Protein AF-A0A0K1ET36-F1 (afdb_monomer)

Nearest PDB structures (foldseek):
  5g2d-assembly1_A  TM=2.552E-01  e=9.801E-01  Nonlabens marinus S1-08
  6opm-assembly1_C  TM=1.780E-01  e=2.422E+00  Methanosarcina mazei

Organism: Chondromyces crocatus (NCBI:txid52)

Structure (mmCIF, N/CA/C/O backbone):
data_AF-A0A0K1ET36-F1
#
_entry.id   AF-A0A0K1ET36-F1
#
loop_
_atom_site.group_PDB
_atom_site.id
_atom_site.type_symbol
_atom_site.label_atom_id
_atom_site.label_alt_id
_atom_site.label_comp_id
_atom_site.label_asym_id
_atom_site.label_entity_id
_atom_site.label_seq_id
_atom_site.pdbx_PDB_ins_code
_atom_site.Cartn_x
_atom_site.Cartn_y
_atom_site.Cartn_z
_atom_site.occupancy
_atom_site.B_iso_or_equiv
_atom_site.auth_seq_id
_atom_site.auth_comp_id
_atom_site.auth_asym_id
_atom_site.auth_atom_id
_atom_site.pdbx_PDB_model_num
ATOM 1 N N . MET A 1 1 ? 4.166 15.468 24.348 1.00 36.12 1 MET A N 1
ATOM 2 C CA . MET A 1 1 ? 4.828 14.169 24.594 1.00 36.12 1 MET A CA 1
ATOM 3 C C . MET A 1 1 ? 3.871 13.137 25.186 1.00 36.12 1 MET A C 1
ATOM 5 O O . MET A 1 1 ? 4.035 11.981 24.845 1.00 36.12 1 MET A O 1
ATOM 9 N N . GLU A 1 2 ? 2.829 13.523 25.933 1.00 31.39 2 GLU A N 1
ATOM 10 C CA . GLU A 1 2 ? 1.821 12.581 26.474 1.00 31.39 2 GLU A CA 1
ATOM 11 C C . GLU A 1 2 ? 0.901 11.939 25.407 1.00 31.39 2 GLU A C 1
ATOM 13 O O . GLU A 1 2 ? 0.546 10.772 25.527 1.00 31.39 2 GLU A O 1
ATOM 18 N N . ALA A 1 3 ? 0.591 12.626 24.297 1.00 31.70 3 ALA A N 1
ATOM 19 C CA . ALA A 1 3 ? -0.209 12.045 23.201 1.00 31.70 3 ALA A CA 1
ATOM 20 C C . ALA A 1 3 ? 0.495 10.885 22.462 1.00 31.70 3 ALA A C 1
ATOM 22 O O . ALA A 1 3 ? -0.155 10.019 21.887 1.00 31.70 3 ALA A O 1
ATOM 23 N N . LEU A 1 4 ? 1.831 10.841 22.507 1.00 31.09 4 LEU A N 1
ATOM 24 C CA . LEU A 1 4 ? 2.632 9.802 21.853 1.00 31.09 4 LEU A CA 1
ATOM 25 C C . LEU A 1 4 ? 2.715 8.514 22.692 1.00 31.09 4 LEU A C 1
ATOM 27 O O . LEU A 1 4 ? 3.083 7.461 22.180 1.00 31.09 4 LEU A O 1
ATOM 31 N N . GLU A 1 5 ? 2.386 8.596 23.984 1.00 34.47 5 GLU A N 1
ATOM 32 C CA . GLU A 1 5 ? 2.452 7.477 24.927 1.00 34.47 5 GLU A CA 1
ATOM 33 C C . GLU A 1 5 ? 1.145 6.668 24.937 1.00 34.47 5 GLU A C 1
ATOM 35 O O . GLU A 1 5 ? 1.184 5.446 25.059 1.00 34.47 5 GLU A O 1
ATOM 40 N N . HIS A 1 6 ? 0.000 7.310 24.669 1.00 35.12 6 HIS A N 1
ATOM 41 C CA . HIS A 1 6 ? -1.277 6.613 24.474 1.00 35.12 6 HIS A CA 1
ATOM 42 C C . HIS A 1 6 ? -1.358 5.843 23.145 1.00 35.12 6 HIS A C 1
ATOM 44 O O . HIS A 1 6 ? -1.932 4.758 23.117 1.00 35.12 6 HIS A O 1
ATOM 50 N N . MET A 1 7 ? -0.716 6.322 22.072 1.00 37.69 7 MET A N 1
ATOM 51 C CA . MET A 1 7 ? -0.659 5.593 20.792 1.00 37.69 7 MET A CA 1
ATOM 52 C C . MET A 1 7 ? 0.231 4.348 20.830 1.00 37.69 7 MET A C 1
ATOM 54 O O . MET A 1 7 ? -0.069 3.361 20.164 1.00 37.69 7 MET A O 1
ATOM 58 N N . LYS A 1 8 ? 1.295 4.347 21.645 1.00 35.69 8 LYS A N 1
ATOM 59 C CA . LYS A 1 8 ? 2.184 3.182 21.791 1.00 35.69 8 LYS A CA 1
ATOM 60 C C . LYS A 1 8 ? 1.485 1.968 22.400 1.00 35.69 8 LYS A C 1
ATOM 62 O O . LYS A 1 8 ? 1.886 0.851 22.109 1.00 35.69 8 LYS A O 1
ATOM 67 N N . ASN A 1 9 ? 0.434 2.179 23.190 1.00 33.66 9 ASN A N 1
ATOM 68 C CA . ASN A 1 9 ? -0.356 1.095 23.773 1.00 33.66 9 ASN A CA 1
ATOM 69 C C . ASN A 1 9 ? -1.578 0.711 22.928 1.00 33.66 9 ASN A C 1
ATOM 71 O O . ASN A 1 9 ? -2.248 -0.260 23.261 1.00 33.66 9 ASN A O 1
ATOM 75 N N . LEU A 1 10 ? -1.882 1.457 21.860 1.00 38.66 10 LEU A N 1
ATOM 76 C CA . LEU A 1 10 ? -3.080 1.220 21.055 1.00 38.66 10 LEU A CA 1
ATOM 77 C C . LEU A 1 10 ? -2.858 0.172 19.946 1.00 38.66 10 LEU A C 1
ATOM 79 O O . LEU A 1 10 ? -3.829 -0.392 19.453 1.00 38.66 10 LEU A O 1
ATOM 83 N N . TRP A 1 11 ? -1.599 -0.101 19.581 1.00 34.75 11 TRP A N 1
ATOM 84 C CA . TRP A 1 11 ? -1.250 -0.909 18.398 1.00 34.75 11 TRP A CA 1
ATOM 85 C C . TRP A 1 11 ? 0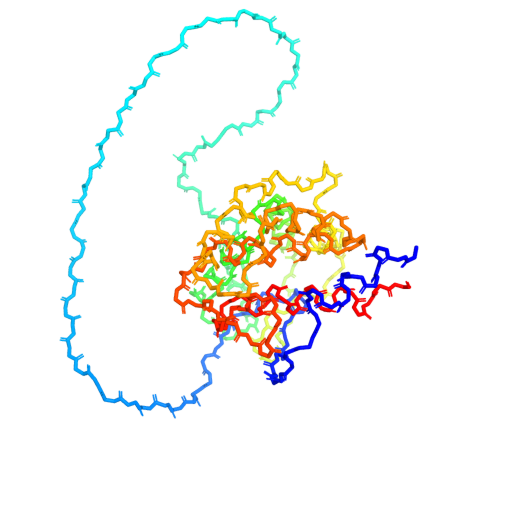.021 -1.754 18.525 1.00 34.75 11 TRP A C 1
ATOM 87 O O . TRP A 1 11 ? 0.435 -2.412 17.572 1.00 34.75 11 TRP A O 1
ATOM 97 N N . VAL A 1 12 ? 0.670 -1.744 19.689 1.00 35.31 12 VAL A N 1
ATOM 98 C CA . VAL A 1 12 ? 1.917 -2.480 19.893 1.00 35.31 12 VAL A CA 1
ATOM 99 C C . VAL A 1 12 ? 1.680 -3.561 20.936 1.00 35.31 12 VAL A C 1
ATOM 101 O O . VAL A 1 12 ? 1.186 -3.288 22.025 1.00 35.31 12 VAL A O 1
ATOM 104 N N . VAL A 1 13 ? 2.130 -4.767 20.589 1.00 32.16 13 VAL A N 1
ATOM 105 C CA . VAL A 1 13 ? 2.222 -5.997 21.393 1.00 32.16 13 VAL A CA 1
ATOM 106 C C . VAL A 1 13 ? 1.108 -7.023 21.137 1.00 32.16 13 VAL A C 1
ATOM 108 O O . VAL A 1 13 ? 0.193 -7.224 21.928 1.00 32.16 13 VAL A O 1
ATOM 111 N N . GLY A 1 14 ? 1.312 -7.759 20.042 1.00 29.77 14 GLY A N 1
ATOM 112 C CA . GLY A 1 14 ? 0.687 -9.042 19.710 1.00 29.77 14 GLY A CA 1
ATOM 113 C C . GLY A 1 14 ? 1.558 -9.832 18.723 1.00 29.77 14 GLY A C 1
ATOM 114 O O . GLY A 1 14 ? 1.101 -10.267 17.681 1.00 29.77 14 GLY A O 1
ATOM 115 N N . SER A 1 15 ? 2.859 -9.919 19.000 1.00 28.39 15 SER A N 1
ATOM 116 C CA . SER A 1 15 ? 3.886 -10.576 18.182 1.00 28.39 15 SER A CA 1
ATOM 117 C C . SER A 1 15 ? 3.745 -12.106 18.130 1.00 28.39 15 SER A C 1
ATOM 119 O O . SER A 1 15 ? 3.728 -12.711 19.200 1.00 28.39 15 SER A O 1
ATOM 121 N N . LEU A 1 16 ? 3.802 -12.727 16.941 1.00 26.86 16 LEU A N 1
ATOM 122 C CA . LEU A 1 16 ? 4.876 -13.655 16.518 1.00 26.86 16 LEU A CA 1
ATOM 123 C C . LEU A 1 16 ? 4.600 -14.289 15.129 1.00 26.86 16 LEU A C 1
ATOM 125 O O . LEU A 1 16 ? 3.549 -14.881 14.930 1.00 26.86 16 LEU A O 1
ATOM 129 N N . ALA A 1 17 ? 5.653 -14.303 14.296 1.00 28.27 17 ALA A N 1
ATOM 130 C CA . ALA A 1 17 ? 5.959 -15.234 13.192 1.00 28.27 17 ALA A CA 1
ATOM 131 C C . ALA A 1 17 ? 5.622 -14.836 11.729 1.00 28.27 17 ALA A C 1
ATOM 133 O O . ALA A 1 17 ? 4.498 -14.944 11.270 1.00 28.27 17 ALA A O 1
ATOM 134 N N . VAL A 1 18 ? 6.720 -14.532 11.012 1.00 31.16 18 VAL A N 1
ATOM 135 C CA . VAL A 1 18 ? 7.014 -14.743 9.576 1.00 31.16 18 VAL A CA 1
ATOM 136 C C . VAL A 1 18 ? 6.189 -13.956 8.548 1.00 31.16 18 VAL A C 1
ATOM 138 O O . VAL A 1 18 ? 5.151 -14.406 8.093 1.00 31.16 18 VAL A O 1
ATOM 141 N N . ALA A 1 19 ? 6.773 -12.866 8.048 1.00 29.25 19 ALA A N 1
ATOM 142 C CA . ALA A 1 19 ? 6.636 -12.489 6.642 1.00 29.25 19 ALA A CA 1
ATOM 143 C C . ALA A 1 19 ? 7.969 -11.896 6.165 1.00 29.25 19 ALA A C 1
ATOM 145 O O . ALA A 1 19 ? 8.316 -10.748 6.444 1.00 29.25 19 ALA A O 1
ATOM 146 N N . ALA A 1 20 ? 8.771 -12.746 5.529 1.00 28.02 20 ALA A N 1
ATOM 147 C CA . ALA A 1 20 ? 9.752 -12.298 4.557 1.00 28.02 20 ALA A CA 1
ATOM 148 C C . ALA A 1 20 ? 9.000 -11.884 3.277 1.00 28.02 20 ALA A C 1
ATOM 150 O O . ALA A 1 20 ? 7.973 -12.490 2.985 1.00 28.02 20 ALA A O 1
ATOM 151 N N . LEU A 1 21 ? 9.575 -10.929 2.527 1.00 30.50 21 LEU A N 1
ATOM 152 C CA . LEU A 1 21 ? 9.188 -10.456 1.177 1.00 30.50 21 LEU A CA 1
ATOM 153 C C . LEU A 1 21 ? 7.984 -9.484 1.148 1.00 30.50 21 LEU A C 1
ATOM 155 O O . LEU A 1 21 ? 7.033 -9.652 1.892 1.00 30.50 21 LEU A O 1
ATOM 159 N N . ALA A 1 22 ? 7.930 -8.412 0.353 1.00 33.34 22 ALA A N 1
ATOM 160 C CA . ALA A 1 22 ? 8.824 -7.861 -0.663 1.00 33.34 22 ALA A CA 1
ATOM 161 C C . ALA A 1 22 ? 8.610 -6.334 -0.725 1.00 33.34 22 ALA A C 1
ATOM 163 O O . ALA A 1 22 ? 7.482 -5.856 -0.842 1.00 33.34 22 ALA A O 1
ATOM 164 N N . MET A 1 23 ? 9.684 -5.543 -0.681 1.00 33.31 23 MET A N 1
ATOM 165 C CA . MET A 1 23 ? 9.611 -4.162 -1.158 1.00 33.31 23 MET A CA 1
ATOM 166 C C . MET A 1 23 ? 9.646 -4.201 -2.684 1.00 33.31 23 MET A C 1
ATOM 168 O O . MET A 1 23 ? 10.707 -4.407 -3.255 1.00 33.31 23 MET A O 1
ATOM 172 N N . VAL A 1 24 ? 8.487 -4.009 -3.320 1.00 41.94 24 VAL A N 1
ATOM 173 C CA . VAL A 1 24 ? 8.331 -3.701 -4.756 1.00 41.94 24 VAL A CA 1
ATOM 174 C C . VAL A 1 24 ? 9.177 -4.595 -5.675 1.00 41.94 24 VAL A C 1
ATOM 176 O O . VAL A 1 24 ? 9.978 -4.129 -6.478 1.00 41.94 24 VAL A O 1
ATOM 179 N N . GLY A 1 25 ? 8.981 -5.900 -5.545 1.00 31.61 25 GLY A N 1
ATOM 180 C CA . GLY A 1 25 ? 8.964 -6.796 -6.693 1.00 31.61 25 GLY A CA 1
ATOM 181 C C . GLY A 1 25 ? 7.516 -7.243 -6.825 1.00 31.61 25 GLY A C 1
ATOM 182 O O . GLY A 1 25 ? 6.893 -7.542 -5.806 1.00 31.61 25 GLY A O 1
ATOM 183 N N . VAL A 1 26 ? 6.949 -7.223 -8.027 1.00 36.84 26 VAL A N 1
ATOM 184 C CA . VAL A 1 26 ? 5.639 -7.834 -8.287 1.00 36.84 26 VAL A CA 1
ATOM 185 C C . VAL A 1 26 ? 5.833 -9.339 -8.104 1.00 36.84 26 VAL A C 1
ATOM 187 O O . VAL A 1 26 ? 6.234 -10.055 -9.017 1.00 36.84 26 VAL A O 1
ATOM 190 N N . GLY A 1 27 ? 5.709 -9.782 -6.855 1.00 33.56 27 GLY A N 1
ATOM 191 C CA . GLY A 1 27 ? 5.959 -11.145 -6.428 1.00 33.56 27 GLY A CA 1
ATOM 192 C C . GLY A 1 27 ? 4.810 -12.021 -6.886 1.00 33.56 27 GLY A C 1
ATOM 193 O O . GLY A 1 27 ? 3.799 -12.119 -6.202 1.00 33.56 27 GLY A O 1
ATOM 194 N N . CYS A 1 28 ? 4.973 -12.642 -8.050 1.00 40.94 28 CYS A N 1
ATOM 195 C CA . CYS A 1 28 ? 4.133 -13.742 -8.501 1.00 40.94 28 CYS A CA 1
ATOM 196 C C . CYS A 1 28 ? 4.385 -14.933 -7.568 1.00 40.94 28 CYS A C 1
ATOM 198 O O . CYS A 1 28 ? 5.382 -15.636 -7.716 1.00 40.94 28 CYS A O 1
ATOM 200 N N . GLY A 1 29 ? 3.543 -15.102 -6.549 1.00 31.42 29 GLY A N 1
ATOM 201 C CA . GLY A 1 29 ? 3.660 -16.194 -5.588 1.00 31.42 29 GLY A CA 1
ATOM 202 C C . GLY A 1 29 ? 3.394 -17.544 -6.251 1.00 31.42 29 GLY A C 1
ATOM 203 O O . GLY A 1 29 ? 2.296 -17.782 -6.744 1.00 31.42 29 GLY A O 1
ATOM 204 N N . GLY A 1 30 ? 4.406 -18.412 -6.256 1.00 29.16 30 GLY A N 1
ATOM 205 C CA . GLY A 1 30 ? 4.254 -19.840 -6.507 1.00 29.16 30 GLY A CA 1
ATOM 206 C C . GLY A 1 30 ? 3.944 -20.576 -5.204 1.00 29.16 30 GLY A C 1
ATOM 207 O O . GLY A 1 30 ? 4.555 -20.304 -4.171 1.00 29.16 30 GLY A O 1
ATOM 208 N N . ASP A 1 31 ? 2.988 -21.498 -5.271 1.00 32.34 31 ASP A N 1
ATOM 209 C CA . ASP A 1 31 ? 2.585 -22.375 -4.176 1.00 32.34 31 ASP A CA 1
ATOM 210 C C . ASP A 1 31 ? 3.762 -23.229 -3.671 1.00 32.34 31 ASP A C 1
ATOM 212 O O . ASP A 1 31 ? 4.265 -24.100 -4.384 1.00 32.34 31 ASP A O 1
ATOM 216 N N . GLU A 1 32 ? 4.154 -23.054 -2.407 1.00 33.16 32 GLU A N 1
ATOM 217 C CA . GLU A 1 32 ? 4.899 -24.078 -1.673 1.00 33.16 32 GLU A CA 1
ATOM 218 C C . GLU A 1 32 ? 3.946 -24.800 -0.710 1.00 33.16 32 GLU A C 1
ATOM 220 O O . GLU A 1 32 ? 3.416 -24.230 0.247 1.00 33.16 32 GLU A O 1
ATOM 225 N N . GLU A 1 33 ? 3.713 -26.085 -0.995 1.00 31.88 33 GLU A N 1
ATOM 226 C CA . GLU A 1 33 ? 2.885 -27.007 -0.221 1.00 31.88 33 GLU A CA 1
ATOM 227 C C . GLU A 1 33 ? 3.194 -26.962 1.287 1.00 31.88 33 GLU A C 1
ATOM 229 O O . GLU A 1 33 ? 4.224 -27.455 1.753 1.00 31.88 33 GLU A O 1
ATOM 234 N N . THR A 1 34 ? 2.226 -26.517 2.091 1.00 30.28 34 THR A N 1
ATOM 235 C CA . THR A 1 34 ? 2.089 -26.992 3.473 1.00 30.28 34 THR A CA 1
ATOM 236 C C . THR A 1 34 ? 0.749 -27.698 3.634 1.00 30.28 34 THR A C 1
ATOM 238 O O . THR A 1 34 ? -0.306 -27.111 3.840 1.00 30.28 34 THR A O 1
ATOM 241 N N . THR A 1 35 ? 0.810 -29.020 3.501 1.00 31.81 35 THR A N 1
ATOM 242 C CA . THR A 1 35 ? -0.282 -29.962 3.758 1.00 31.81 35 THR A CA 1
ATOM 243 C C . THR A 1 35 ? -0.918 -29.716 5.133 1.00 31.81 35 THR A C 1
ATOM 245 O O . THR A 1 35 ? -0.347 -30.089 6.159 1.00 31.81 35 THR A O 1
ATOM 248 N N . PHE A 1 36 ? -2.126 -29.155 5.162 1.00 25.86 36 PHE A N 1
ATOM 249 C CA . PHE A 1 36 ? -3.047 -29.265 6.293 1.00 25.86 36 PHE A CA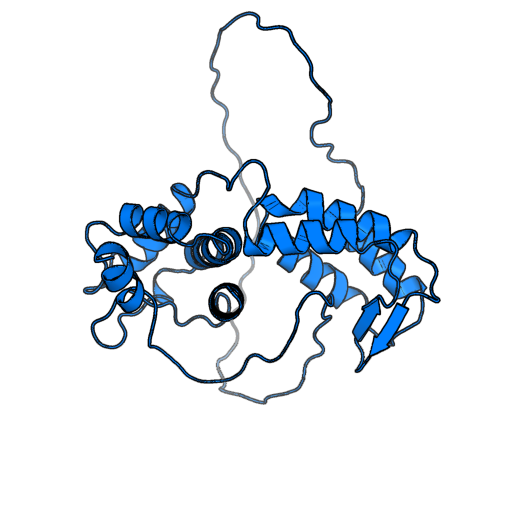 1
ATOM 250 C C . PHE A 1 36 ? -4.412 -29.732 5.783 1.00 25.86 36 PHE A C 1
ATOM 252 O O . PHE A 1 36 ? -5.222 -28.962 5.281 1.00 25.86 36 PHE A O 1
ATOM 259 N N . ASP A 1 37 ? -4.643 -31.036 5.914 1.00 30.48 37 ASP A N 1
ATOM 260 C CA . ASP A 1 37 ? -5.956 -31.665 5.782 1.00 30.48 37 ASP A CA 1
ATOM 261 C C . ASP A 1 37 ? -6.670 -31.569 7.143 1.00 30.48 37 ASP A C 1
ATOM 263 O O . ASP A 1 37 ? -6.103 -31.967 8.170 1.00 30.48 37 ASP A O 1
ATOM 267 N N . PRO A 1 38 ? -7.904 -31.040 7.177 1.00 31.80 38 PRO A N 1
ATOM 268 C CA . PRO A 1 38 ? -8.949 -31.816 7.825 1.00 31.80 38 PRO A CA 1
ATOM 269 C C . PRO A 1 38 ? -10.264 -31.791 7.029 1.00 31.80 38 PRO A C 1
ATOM 271 O O . PRO A 1 38 ? -11.054 -30.856 7.090 1.00 31.80 38 PRO A O 1
ATOM 274 N N . THR A 1 39 ? -10.513 -32.889 6.321 1.00 34.41 39 THR A N 1
ATOM 275 C CA . THR A 1 39 ? -11.795 -33.545 6.020 1.00 34.41 39 THR A CA 1
ATOM 276 C C . THR A 1 39 ? -13.075 -32.789 6.406 1.00 34.41 39 THR A C 1
ATOM 278 O O . THR A 1 39 ? -13.411 -32.700 7.589 1.00 34.41 39 THR A O 1
ATOM 281 N N . GLY A 1 40 ? -13.873 -32.393 5.398 1.00 26.73 40 GLY A N 1
ATOM 282 C CA . GLY A 1 40 ? -15.155 -31.721 5.639 1.00 26.73 40 GLY A CA 1
ATOM 283 C C . GLY A 1 40 ? -16.182 -31.580 4.499 1.00 26.73 40 GLY A C 1
ATOM 284 O O . GLY A 1 40 ? -16.949 -30.638 4.563 1.00 26.73 40 GLY A O 1
ATOM 285 N N . GLY A 1 41 ? -16.278 -32.492 3.518 1.00 28.55 41 GLY A N 1
ATOM 286 C CA . GLY A 1 41 ? -17.510 -32.732 2.717 1.00 28.55 41 GLY A CA 1
ATOM 287 C C . GLY A 1 41 ? -18.056 -31.621 1.775 1.00 28.55 41 GLY A C 1
ATOM 288 O O . GLY A 1 41 ? -17.622 -30.478 1.823 1.00 28.55 41 GLY A O 1
ATOM 289 N N . PRO A 1 42 ? -18.999 -31.947 0.858 1.00 34.66 42 PRO A N 1
ATOM 290 C CA . PRO A 1 42 ? -19.281 -31.127 -0.322 1.00 34.66 42 PRO A CA 1
ATOM 291 C C . PRO A 1 42 ? -20.433 -30.133 -0.103 1.00 34.66 42 PRO A C 1
ATOM 293 O O . PRO A 1 42 ? -21.560 -30.529 0.197 1.00 34.66 42 PRO A O 1
ATOM 296 N N . GLY A 1 43 ? -20.168 -28.847 -0.332 1.00 28.44 43 GLY A N 1
ATOM 297 C CA . GLY A 1 43 ? -21.178 -27.792 -0.415 1.00 28.44 43 GLY A CA 1
ATOM 298 C C . GLY A 1 43 ? -21.222 -27.192 -1.817 1.00 28.44 43 GLY A C 1
ATOM 299 O O . GLY A 1 43 ? -20.384 -26.377 -2.178 1.00 28.44 43 GLY A O 1
ATOM 300 N N . THR A 1 44 ? -22.201 -27.593 -2.625 1.00 32.97 44 THR A N 1
ATOM 301 C CA . THR A 1 44 ? -22.575 -26.884 -3.856 1.00 32.97 44 THR A CA 1
ATOM 302 C C . THR A 1 44 ? -23.297 -25.587 -3.499 1.00 32.97 44 THR A C 1
ATOM 304 O O . THR A 1 44 ? -24.377 -25.657 -2.913 1.00 32.97 44 THR A O 1
ATOM 307 N N . SER A 1 45 ? -22.768 -24.437 -3.919 1.00 30.98 45 SER A N 1
ATOM 308 C CA . SER A 1 45 ? -23.520 -23.179 -3.966 1.00 30.98 45 SER A CA 1
ATOM 309 C C . SER A 1 45 ? -23.366 -22.523 -5.333 1.00 30.98 45 SER A C 1
ATOM 311 O O . SER A 1 45 ? -22.296 -22.079 -5.729 1.00 30.98 45 SER A O 1
ATOM 313 N N . THR A 1 46 ? -24.476 -22.509 -6.061 1.00 30.56 46 THR A N 1
ATOM 314 C CA . THR A 1 46 ? -24.727 -21.717 -7.263 1.00 30.56 46 THR A CA 1
ATOM 315 C C . THR A 1 46 ? -25.105 -20.291 -6.872 1.00 30.56 46 THR A C 1
ATOM 317 O O . THR A 1 46 ? -26.079 -20.118 -6.140 1.00 30.56 46 THR A O 1
ATOM 320 N N . SER A 1 47 ? -24.447 -19.279 -7.434 1.00 32.06 47 SER A N 1
ATOM 321 C CA . SER A 1 47 ? -24.951 -17.898 -7.443 1.00 32.06 47 SER A CA 1
ATOM 322 C C . SER A 1 47 ? -25.374 -17.512 -8.862 1.00 32.06 47 SER A C 1
ATOM 324 O O . SER A 1 47 ? -24.573 -17.216 -9.743 1.00 32.06 47 SER A O 1
ATOM 326 N N . GLN A 1 48 ? -26.688 -17.581 -9.065 1.00 30.14 48 GLN A N 1
ATOM 327 C CA . GLN A 1 48 ? -27.454 -17.020 -10.173 1.00 30.14 48 GLN A CA 1
ATOM 328 C C . GLN A 1 48 ? -27.761 -15.543 -9.842 1.00 30.14 48 GLN A C 1
ATOM 330 O O . GLN A 1 48 ? -27.995 -15.220 -8.680 1.00 30.14 48 GLN A O 1
ATOM 335 N N . GLY A 1 49 ? -27.707 -14.654 -10.840 1.00 27.67 49 GLY A N 1
ATOM 336 C CA . GLY A 1 49 ? -27.720 -13.195 -10.652 1.00 27.67 49 GLY A CA 1
ATOM 337 C C . GLY A 1 49 ? -29.076 -12.491 -10.454 1.00 27.67 49 GLY A C 1
ATOM 338 O O . GLY A 1 49 ? -30.120 -13.123 -10.311 1.00 27.67 49 GLY A O 1
ATOM 339 N N . GLY A 1 50 ? -29.015 -11.149 -10.538 1.00 29.03 50 GLY A N 1
ATOM 340 C CA . GLY A 1 50 ? -30.122 -10.165 -10.529 1.00 29.03 50 GLY A CA 1
ATOM 341 C C . GLY A 1 50 ? -30.274 -9.453 -9.173 1.00 29.03 50 GLY A C 1
ATOM 342 O O . GLY A 1 50 ? -30.089 -10.090 -8.150 1.00 29.03 50 GLY A O 1
ATOM 343 N N . ALA A 1 51 ? -30.604 -8.165 -9.023 1.00 30.17 51 ALA A N 1
ATOM 344 C CA . ALA A 1 51 ? -31.137 -7.086 -9.869 1.00 30.17 51 ALA A CA 1
ATOM 345 C C . ALA A 1 51 ? -30.790 -5.741 -9.153 1.00 30.17 51 ALA A C 1
ATOM 347 O O . ALA A 1 51 ? -30.577 -5.745 -7.948 1.00 30.17 51 ALA A O 1
ATOM 348 N N . GLY A 1 52 ? -30.602 -4.583 -9.795 1.00 31.69 52 GLY A N 1
ATOM 349 C CA . GLY A 1 52 ? -31.645 -3.764 -10.421 1.00 31.69 52 GLY A CA 1
ATOM 350 C C . GLY A 1 52 ? -32.362 -2.831 -9.421 1.00 31.69 52 GLY A C 1
ATOM 351 O O . GLY A 1 52 ? -33.170 -3.303 -8.628 1.00 31.69 52 GLY A O 1
ATOM 352 N N . GLY A 1 53 ? -32.140 -1.512 -9.538 1.00 29.47 53 GLY A N 1
ATOM 353 C CA . GLY A 1 53 ? -32.947 -0.429 -8.937 1.00 29.47 53 GLY A CA 1
ATOM 354 C C . GLY A 1 53 ? -32.092 0.658 -8.268 1.00 29.47 53 GLY A C 1
ATOM 355 O O . GLY A 1 53 ? -31.095 0.341 -7.641 1.00 29.47 53 GLY A O 1
ATOM 356 N N . SER A 1 54 ? -32.381 1.957 -8.329 1.00 35.69 54 SER A N 1
ATOM 357 C CA . SER A 1 54 ? -33.378 2.765 -9.048 1.00 35.69 54 SER A CA 1
ATOM 358 C C . SER A 1 54 ? -32.991 4.237 -8.829 1.00 35.69 54 SER A C 1
ATOM 360 O O . SER A 1 54 ? -32.471 4.578 -7.770 1.00 35.69 54 SER A O 1
ATOM 362 N N . GLY A 1 55 ? -33.222 5.087 -9.832 1.00 31.03 55 GLY A N 1
ATOM 363 C CA . GLY A 1 55 ? -32.802 6.489 -9.841 1.00 31.03 55 GLY A CA 1
ATOM 364 C C . GLY A 1 55 ? -33.492 7.401 -8.822 1.00 31.03 55 GLY A C 1
ATOM 365 O O . GLY A 1 55 ? -34.551 7.089 -8.278 1.00 31.03 55 GLY A O 1
ATOM 366 N N . GLY A 1 56 ? -32.884 8.570 -8.630 1.00 31.44 56 GLY A N 1
ATOM 367 C CA . GLY A 1 56 ? -33.470 9.722 -7.958 1.00 31.44 56 GLY A CA 1
ATOM 368 C C . GLY A 1 56 ? -33.034 11.005 -8.662 1.00 31.44 56 GLY A C 1
ATOM 369 O O . GLY A 1 56 ? -31.845 11.307 -8.719 1.00 31.44 56 GLY A O 1
ATOM 370 N N . ASP A 1 57 ? -34.009 11.725 -9.214 1.00 34.75 57 ASP A N 1
ATOM 371 C CA . ASP A 1 57 ? -33.868 13.066 -9.780 1.00 34.75 57 ASP A CA 1
ATOM 372 C C . ASP A 1 57 ? -33.563 14.106 -8.689 1.00 34.75 57 ASP A C 1
ATOM 374 O O . ASP A 1 57 ? -34.207 14.132 -7.638 1.00 34.75 57 ASP A O 1
ATOM 378 N N . GLY A 1 58 ? -32.634 15.020 -8.978 1.00 35.69 58 GLY A N 1
ATOM 379 C CA . GLY A 1 58 ? -32.324 16.183 -8.147 1.00 35.69 58 GLY A CA 1
ATOM 380 C C . GLY A 1 58 ? -31.822 17.348 -8.998 1.00 35.69 58 GLY A C 1
ATOM 381 O O . GLY A 1 58 ? -30.713 17.335 -9.516 1.00 35.69 58 GLY A O 1
ATOM 382 N N . THR A 1 59 ? -32.680 18.348 -9.166 1.00 34.75 59 THR A N 1
ATOM 383 C CA . THR A 1 59 ? -32.518 19.552 -9.987 1.00 34.75 59 THR A CA 1
ATOM 384 C C . THR A 1 59 ? -31.646 20.643 -9.346 1.00 34.75 59 THR A C 1
ATOM 386 O O . THR A 1 59 ? -31.887 20.997 -8.196 1.00 34.75 59 THR A O 1
ATOM 389 N N . GLY A 1 60 ? -30.815 21.309 -10.162 1.00 34.75 60 GLY A N 1
ATOM 390 C CA . GLY A 1 60 ? -30.651 22.776 -10.156 1.00 34.75 60 GLY A CA 1
ATOM 391 C C . GLY A 1 60 ? -29.398 23.377 -9.497 1.00 34.75 60 GLY A C 1
ATOM 392 O O . GLY A 1 60 ? -29.252 23.337 -8.281 1.00 34.75 60 GLY A O 1
ATOM 393 N N . GLY A 1 61 ? -28.569 24.060 -10.299 1.00 33.81 61 GLY A N 1
ATOM 394 C CA . GLY A 1 61 ? -27.548 25.009 -9.830 1.00 33.81 61 GLY A CA 1
ATOM 395 C C . GLY A 1 61 ? -26.533 25.402 -10.912 1.00 33.81 61 GLY A C 1
ATOM 396 O O . GLY A 1 61 ? -25.703 24.589 -11.299 1.00 33.81 61 GLY A O 1
ATOM 397 N N . ASP A 1 62 ? -26.617 26.641 -11.404 1.00 34.75 62 ASP A N 1
ATOM 398 C CA . ASP A 1 62 ? -25.814 27.212 -12.493 1.00 34.75 62 ASP A CA 1
ATOM 399 C C . ASP A 1 62 ? -24.346 27.547 -12.144 1.00 34.75 62 ASP A C 1
ATOM 401 O O . ASP A 1 62 ? -24.036 28.093 -11.089 1.00 34.75 62 ASP A O 1
ATOM 405 N N . ALA A 1 63 ? -23.501 27.328 -13.160 1.00 36.66 63 ALA A N 1
ATOM 406 C CA . ALA A 1 63 ? -22.339 28.105 -13.613 1.00 36.66 63 ALA A CA 1
ATOM 407 C C . ALA A 1 63 ? -21.172 28.424 -12.649 1.00 36.66 63 ALA A C 1
ATOM 409 O O . ALA A 1 63 ? -21.123 29.466 -11.999 1.00 36.66 63 ALA A O 1
ATOM 410 N N . GLY A 1 64 ? -20.106 27.624 -12.774 1.00 32.81 64 GLY A N 1
ATOM 411 C CA . GLY A 1 64 ? -18.722 28.025 -12.511 1.00 32.81 64 GLY A CA 1
ATOM 412 C C . GLY A 1 64 ? -17.801 27.465 -13.599 1.00 32.81 64 GLY A C 1
ATOM 413 O O . GLY A 1 64 ? -17.560 26.265 -13.653 1.00 32.81 64 GLY A O 1
ATOM 414 N N . ALA A 1 65 ? -17.333 28.325 -14.504 1.00 35.09 65 ALA A N 1
ATOM 415 C CA . ALA A 1 65 ? -16.411 27.971 -15.579 1.00 35.09 65 ALA A CA 1
ATOM 416 C C . ALA A 1 65 ? -14.953 28.027 -15.093 1.00 35.09 65 ALA A C 1
ATOM 418 O O . ALA A 1 65 ? -14.532 29.054 -14.562 1.00 35.09 65 ALA A O 1
ATOM 419 N N . GLY A 1 66 ? -14.171 26.972 -15.353 1.00 29.62 66 GLY A N 1
ATOM 420 C CA . GLY A 1 66 ? -12.709 27.049 -15.299 1.00 29.62 66 GLY A CA 1
ATOM 421 C C . GLY A 1 66 ? -11.971 25.714 -15.162 1.00 29.62 66 GLY A C 1
ATOM 422 O O . GLY A 1 66 ? -11.669 25.310 -14.050 1.00 29.62 66 GLY A O 1
ATOM 423 N N . GLY A 1 67 ? -11.596 25.109 -16.298 1.00 28.14 67 GLY A N 1
ATOM 424 C CA . GLY A 1 67 ? -10.345 24.339 -16.424 1.00 28.14 67 GLY A CA 1
ATOM 425 C C . GLY A 1 67 ? -10.382 22.837 -16.137 1.00 28.14 67 GLY A C 1
ATOM 426 O O . GLY A 1 67 ? -9.641 22.372 -15.283 1.00 28.14 67 GLY A O 1
ATOM 427 N N . GLY A 1 68 ? -11.188 22.075 -16.880 1.00 25.66 68 GLY A N 1
ATOM 428 C CA . GLY A 1 68 ? -11.105 20.614 -16.911 1.00 25.66 68 GLY A CA 1
ATOM 429 C C . GLY A 1 68 ? -10.119 20.093 -17.965 1.00 25.66 68 GLY A C 1
ATOM 430 O O . GLY A 1 68 ? -10.183 20.477 -19.131 1.00 25.66 68 GLY A O 1
ATOM 431 N N . THR A 1 69 ? -9.270 19.163 -17.548 1.00 31.38 69 THR A N 1
ATOM 432 C CA . THR A 1 69 ? -8.853 17.973 -18.309 1.00 31.38 69 THR A CA 1
ATOM 433 C C . THR A 1 69 ? -9.465 16.815 -17.510 1.00 31.38 69 THR A C 1
ATOM 435 O O . THR A 1 69 ? -9.094 16.636 -16.360 1.00 31.38 69 THR A O 1
ATOM 438 N N . GLY A 1 70 ? -10.549 16.144 -17.912 1.00 31.38 70 GLY A N 1
ATOM 439 C CA . GLY A 1 70 ? -10.715 15.427 -19.176 1.00 31.38 70 GLY A CA 1
ATOM 440 C C . GLY A 1 70 ? -9.784 14.204 -19.133 1.00 31.38 70 GLY A C 1
ATOM 441 O O . GLY A 1 70 ? -8.599 14.400 -19.338 1.00 31.38 70 GLY A O 1
ATOM 442 N N . GLY A 1 71 ? -10.205 12.976 -18.823 1.00 28.36 71 GLY A N 1
ATOM 443 C CA . GLY A 1 71 ? -11.501 12.369 -19.104 1.00 28.36 71 GLY A CA 1
ATOM 444 C C . GLY A 1 71 ? -11.988 11.363 -18.061 1.00 28.36 71 GLY A C 1
ATOM 445 O O . GLY A 1 71 ? -11.239 10.824 -17.256 1.00 28.36 71 GLY A O 1
ATOM 446 N N . ALA A 1 72 ? -13.303 11.178 -18.117 1.00 35.62 72 ALA A N 1
ATOM 447 C CA . ALA A 1 72 ? -14.064 10.173 -17.408 1.00 35.62 72 ALA A CA 1
ATOM 448 C C . ALA A 1 72 ? -13.812 8.775 -17.979 1.00 35.62 72 ALA A C 1
ATOM 450 O O . ALA A 1 72 ? -13.423 8.626 -19.141 1.00 35.62 72 ALA A O 1
ATOM 451 N N . GLY A 1 73 ? -14.132 7.787 -17.144 1.00 39.34 73 GLY A N 1
ATOM 452 C CA . GLY A 1 73 ? -14.217 6.382 -17.493 1.00 39.34 73 GLY A CA 1
ATOM 453 C C . GLY A 1 73 ? -14.897 6.147 -18.837 1.00 39.34 73 GLY A C 1
ATOM 454 O O . GLY A 1 73 ? -15.980 6.661 -19.129 1.00 39.34 73 GLY A O 1
ATOM 455 N N . GLY A 1 74 ? -14.221 5.347 -19.647 1.00 26.86 74 GLY A N 1
ATOM 456 C CA . GLY A 1 74 ? -14.834 4.606 -20.724 1.00 26.86 74 GLY A CA 1
ATOM 457 C C . GLY A 1 74 ? -14.853 3.143 -20.322 1.00 26.86 74 GLY A C 1
ATOM 458 O O . GLY A 1 74 ? -13.802 2.569 -20.056 1.00 26.86 74 GLY A O 1
ATOM 459 N N . GLU A 1 75 ? -16.031 2.528 -20.361 1.00 38.28 75 GLU A N 1
ATOM 460 C CA . GLU A 1 75 ? -16.170 1.118 -20.726 1.00 38.28 75 GLU A CA 1
ATOM 461 C C . GLU A 1 75 ? -15.671 0.962 -22.175 1.00 38.28 75 GLU A C 1
ATOM 463 O O . GLU A 1 75 ? -16.432 0.887 -23.138 1.00 38.28 75 GLU A O 1
ATOM 468 N N . GLY A 1 76 ? -14.356 1.030 -22.349 1.00 32.28 76 GLY A N 1
ATOM 469 C CA . GLY A 1 76 ? -13.647 0.533 -23.512 1.00 32.28 76 GLY A CA 1
ATOM 470 C C . GLY A 1 76 ? -12.912 -0.713 -23.057 1.00 32.28 76 GLY A C 1
ATOM 471 O O . GLY A 1 76 ? -12.345 -0.708 -21.971 1.00 32.28 76 GLY A O 1
ATOM 472 N N . GLY A 1 77 ? -12.929 -1.778 -23.857 1.00 33.31 77 GLY A N 1
ATOM 473 C CA . GLY A 1 77 ? -12.126 -2.982 -23.625 1.00 33.31 77 GLY A CA 1
ATOM 474 C C . GLY A 1 77 ? -10.625 -2.713 -23.770 1.00 33.31 77 GLY A C 1
ATOM 475 O O . GLY A 1 77 ? -9.990 -3.271 -24.658 1.00 33.31 77 GLY A O 1
ATOM 476 N N . GLY A 1 78 ? -10.094 -1.802 -22.956 1.00 40.25 78 GLY A N 1
ATOM 477 C CA . GLY A 1 78 ? -8.683 -1.644 -22.669 1.00 40.25 78 GLY A CA 1
ATOM 478 C C . GLY A 1 78 ? -8.356 -2.551 -21.495 1.00 40.25 78 GLY A C 1
ATOM 479 O O . GLY A 1 78 ? -9.031 -2.523 -20.470 1.00 40.25 78 GLY A O 1
ATOM 480 N N . THR A 1 79 ? -7.366 -3.402 -21.690 1.00 62.81 79 THR A N 1
ATOM 481 C CA . THR A 1 79 ? -6.734 -4.191 -20.640 1.00 62.81 79 THR A CA 1
ATOM 482 C C . THR A 1 79 ? -6.236 -3.260 -19.522 1.00 62.81 79 THR A C 1
ATOM 484 O O . THR A 1 79 ? -5.758 -2.163 -19.817 1.00 62.81 79 THR A O 1
ATOM 487 N N . SER A 1 80 ? -6.397 -3.651 -18.249 1.00 82.88 80 SER A N 1
ATOM 488 C CA . SER A 1 80 ? -5.901 -2.879 -17.093 1.00 82.88 80 SER A CA 1
ATOM 489 C C . SER A 1 80 ? -4.387 -2.636 -17.204 1.00 82.88 80 SER A C 1
ATOM 491 O O . SER A 1 80 ? -3.695 -3.355 -17.935 1.00 82.88 80 SER A O 1
ATOM 493 N N . ALA A 1 81 ? -3.852 -1.631 -16.497 1.00 87.19 81 ALA A N 1
ATOM 494 C CA . ALA A 1 81 ? -2.407 -1.377 -16.475 1.00 87.19 81 ALA A CA 1
ATOM 495 C C . ALA A 1 81 ? -1.632 -2.627 -16.024 1.00 87.19 81 ALA A C 1
ATOM 497 O O . ALA A 1 81 ? -0.634 -2.987 -16.651 1.00 87.19 81 ALA A O 1
ATOM 498 N N . CYS A 1 82 ? -2.178 -3.352 -15.043 1.00 87.38 82 CYS A N 1
ATOM 499 C CA . CYS A 1 82 ? -1.725 -4.674 -14.629 1.00 87.38 82 CYS A CA 1
ATOM 500 C C . CYS A 1 82 ? -1.660 -5.693 -15.767 1.00 87.38 82 CYS A C 1
ATOM 502 O O . CYS A 1 82 ? -0.624 -6.329 -15.953 1.00 87.38 82 CYS A O 1
ATOM 504 N N . VAL A 1 83 ? -2.723 -5.839 -16.568 1.00 89.88 83 VAL A N 1
ATOM 505 C CA . VAL A 1 83 ? -2.706 -6.770 -17.708 1.00 89.88 83 VAL A CA 1
ATOM 506 C C . VAL A 1 83 ? -1.619 -6.380 -18.709 1.00 89.88 83 VAL A C 1
ATOM 508 O O . VAL A 1 83 ? -0.832 -7.235 -19.103 1.00 89.88 83 VAL A O 1
ATOM 511 N N . GLY A 1 84 ? -1.511 -5.098 -19.072 1.00 89.94 84 GLY A N 1
ATOM 512 C CA . GLY A 1 84 ? -0.486 -4.641 -20.017 1.00 89.94 84 GLY A CA 1
ATOM 513 C C . GLY A 1 84 ? 0.946 -4.841 -19.504 1.00 89.94 84 GLY A C 1
ATOM 514 O O . GLY A 1 84 ? 1.827 -5.249 -20.261 1.00 89.94 84 GLY A O 1
ATOM 515 N N . TYR A 1 85 ? 1.179 -4.591 -18.216 1.00 89.94 85 TYR A N 1
ATOM 516 C CA . TYR A 1 85 ? 2.470 -4.821 -17.574 1.00 89.94 85 TYR A CA 1
ATOM 517 C C . TYR A 1 85 ? 2.830 -6.309 -17.521 1.00 89.94 85 TYR A C 1
ATOM 519 O O . TYR A 1 85 ? 3.941 -6.684 -17.891 1.00 89.94 85 TYR A O 1
ATOM 527 N N . CYS A 1 86 ? 1.889 -7.166 -17.128 1.00 89.25 86 CYS A N 1
ATOM 528 C CA . CYS A 1 86 ? 2.111 -8.605 -17.030 1.00 89.25 86 CYS A CA 1
ATOM 529 C C . CYS A 1 86 ? 2.300 -9.275 -18.397 1.00 89.25 86 CYS A C 1
ATOM 531 O O . CYS A 1 86 ? 3.190 -10.109 -18.536 1.00 89.25 86 CYS A O 1
ATOM 533 N N . GLU A 1 87 ? 1.535 -8.878 -19.420 1.00 90.25 87 GLU A N 1
ATOM 534 C CA . GLU A 1 87 ? 1.755 -9.324 -20.805 1.00 90.25 87 GLU A CA 1
ATOM 535 C C . GLU A 1 87 ? 3.144 -8.918 -21.308 1.00 90.25 87 GLU A C 1
ATOM 537 O O . GLU A 1 87 ? 3.825 -9.695 -21.979 1.00 90.25 87 GLU A O 1
ATOM 542 N N . TYR A 1 88 ? 3.588 -7.705 -20.966 1.00 90.19 88 TYR A N 1
ATOM 543 C CA . TYR A 1 88 ? 4.930 -7.257 -21.301 1.00 90.19 88 TYR A CA 1
ATOM 544 C C . TYR A 1 88 ? 5.994 -8.112 -20.602 1.00 90.19 88 TYR A C 1
ATOM 546 O O . TYR A 1 88 ? 6.882 -8.606 -21.292 1.00 90.19 88 TYR A O 1
ATOM 554 N N . LEU A 1 89 ? 5.894 -8.345 -19.286 1.00 88.19 89 LEU A N 1
ATOM 555 C CA . LEU A 1 89 ? 6.851 -9.184 -18.552 1.00 88.19 89 LEU A CA 1
ATOM 556 C C . LEU A 1 89 ? 6.924 -10.616 -19.100 1.00 88.19 89 LEU A C 1
ATOM 558 O O . LEU A 1 89 ? 8.026 -11.131 -19.286 1.00 88.19 89 LEU A O 1
ATOM 562 N N . ASP A 1 90 ? 5.775 -11.230 -19.393 1.00 87.75 90 ASP A N 1
ATOM 563 C CA . ASP A 1 90 ? 5.683 -12.563 -20.003 1.00 87.75 90 ASP A CA 1
ATOM 564 C C . ASP A 1 90 ? 6.408 -12.599 -21.359 1.00 87.75 90 ASP A C 1
ATOM 566 O O . ASP A 1 90 ? 7.225 -13.482 -21.622 1.00 87.75 90 ASP A O 1
ATOM 570 N N . SER A 1 91 ? 6.224 -11.557 -22.179 1.00 90.06 91 SER A N 1
ATOM 571 C CA . SER A 1 91 ? 6.881 -11.442 -23.488 1.00 90.06 91 SER A CA 1
ATOM 572 C C . SER A 1 91 ? 8.409 -11.328 -23.431 1.00 90.06 91 SER A C 1
ATOM 574 O O . SER A 1 91 ? 9.069 -11.511 -24.458 1.00 90.06 91 SER A O 1
ATOM 576 N N . LEU A 1 92 ? 8.986 -11.010 -22.264 1.00 88.25 92 LEU A N 1
ATOM 577 C CA . LEU A 1 92 ? 10.436 -10.934 -22.099 1.00 88.25 92 LEU A CA 1
ATOM 578 C C . LEU A 1 92 ? 11.090 -12.316 -21.969 1.00 88.25 92 LEU A C 1
ATOM 580 O O . LEU A 1 92 ? 12.304 -12.405 -22.154 1.00 88.25 92 LEU A O 1
ATOM 584 N N . GLU A 1 93 ? 10.321 -13.366 -21.651 1.00 87.56 93 GLU A N 1
ATOM 585 C CA . GLU A 1 93 ? 10.812 -14.741 -21.452 1.00 87.56 93 GLU A CA 1
ATOM 586 C C . GLU A 1 93 ? 12.004 -14.813 -20.462 1.00 87.56 93 GLU A C 1
ATOM 588 O O . GLU A 1 93 ? 12.958 -15.570 -20.650 1.00 87.56 93 GLU A O 1
ATOM 593 N N . ILE A 1 94 ? 11.989 -13.972 -19.414 1.00 83.19 94 ILE A N 1
ATOM 594 C CA . ILE A 1 94 ? 13.100 -13.832 -18.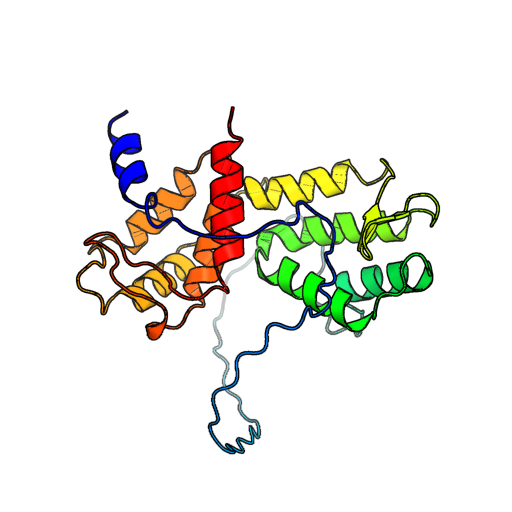447 1.00 83.19 94 ILE A CA 1
ATOM 595 C C . ILE A 1 94 ? 13.014 -14.850 -17.308 1.00 83.19 94 ILE A C 1
ATOM 597 O O . ILE A 1 94 ? 14.046 -15.369 -16.879 1.00 83.19 94 ILE A O 1
ATOM 601 N N . CYS A 1 95 ? 11.805 -15.126 -16.821 1.00 81.38 95 CYS A N 1
ATOM 602 C CA . CYS A 1 95 ? 11.521 -16.157 -15.829 1.00 81.38 95 CYS A CA 1
ATOM 603 C C . CYS A 1 95 ? 10.491 -17.137 -16.397 1.00 81.38 95 CYS A C 1
ATOM 605 O O . CYS A 1 95 ? 9.583 -16.728 -17.117 1.00 81.38 95 CYS A O 1
ATOM 607 N N . ASP A 1 96 ? 10.591 -18.410 -16.012 1.00 73.06 96 ASP A N 1
ATOM 608 C CA . ASP A 1 96 ? 9.535 -19.404 -16.233 1.00 73.06 96 ASP A CA 1
ATOM 609 C C . ASP A 1 96 ? 8.382 -19.145 -15.235 1.00 73.06 96 ASP A C 1
ATOM 611 O O . ASP A 1 96 ? 8.209 -19.883 -14.267 1.00 73.06 96 ASP A O 1
ATOM 615 N N . SER A 1 97 ? 7.640 -18.047 -15.405 1.00 61.62 97 SER A N 1
ATOM 616 C CA . SER A 1 97 ? 6.499 -17.676 -14.552 1.00 61.62 97 SER A CA 1
ATOM 617 C C . SER A 1 97 ? 5.169 -17.875 -15.277 1.00 61.62 97 SER A C 1
ATOM 619 O O . SER A 1 97 ? 5.071 -17.591 -16.468 1.00 61.62 97 SER A O 1
ATOM 621 N N . GLU A 1 98 ? 4.123 -18.317 -14.571 1.00 59.62 98 GLU A N 1
ATOM 622 C CA . GLU A 1 98 ? 2.777 -18.394 -15.149 1.00 59.62 98 GLU A CA 1
ATOM 623 C C . GLU A 1 98 ? 2.131 -16.990 -15.199 1.00 59.62 98 GLU A C 1
ATOM 625 O O . GLU A 1 98 ? 1.958 -16.356 -14.157 1.00 59.62 98 GLU A O 1
ATOM 630 N N . PRO A 1 99 ? 1.710 -16.480 -16.372 1.00 57.94 99 PRO A N 1
ATOM 631 C CA . PRO A 1 99 ? 1.210 -15.105 -16.512 1.00 57.94 99 PRO A CA 1
ATOM 632 C C . PRO A 1 99 ? -0.068 -14.810 -15.704 1.00 57.94 99 PRO A C 1
ATOM 634 O O . PRO A 1 99 ? -0.355 -13.653 -15.393 1.00 57.94 99 PRO A O 1
ATOM 637 N N . GLY A 1 100 ? -0.826 -15.844 -15.319 1.00 63.91 100 GLY A N 1
ATOM 638 C CA . GLY A 1 100 ? -2.066 -15.706 -14.549 1.00 63.91 100 GLY A CA 1
ATOM 639 C C . GLY A 1 100 ? -1.872 -15.177 -13.123 1.00 63.91 100 GLY A C 1
ATOM 640 O O . GLY A 1 100 ? -2.726 -14.435 -12.640 1.00 63.91 100 GLY A O 1
ATOM 641 N N . SER A 1 101 ? -0.754 -15.497 -12.461 1.00 77.06 101 SER A N 1
ATOM 642 C CA . SER A 1 101 ? -0.482 -15.013 -11.099 1.00 77.06 101 SER A CA 1
ATOM 643 C C . SER A 1 101 ? -0.061 -13.542 -11.076 1.00 77.06 101 SER A C 1
ATOM 645 O O . SER A 1 101 ? -0.356 -12.844 -10.114 1.00 77.06 101 SER A O 1
ATOM 647 N N . CYS A 1 102 ? 0.575 -13.045 -12.144 1.00 83.56 102 CYS A N 1
ATOM 648 C CA . CYS A 1 102 ? 1.027 -11.653 -12.222 1.00 83.56 102 CYS A CA 1
ATOM 649 C C . CYS A 1 102 ? -0.142 -10.667 -12.174 1.00 83.56 102 CYS A C 1
ATOM 651 O O . CYS A 1 102 ? -0.123 -9.722 -11.385 1.00 83.56 102 CYS A O 1
ATOM 653 N N . VAL A 1 103 ? -1.172 -10.900 -12.996 1.00 86.25 103 VAL A N 1
ATOM 654 C CA . VAL A 1 103 ? -2.323 -9.991 -13.084 1.00 86.25 103 VAL A CA 1
ATOM 655 C C . VAL A 1 103 ? -3.067 -9.952 -11.755 1.00 86.25 103 VAL A C 1
ATOM 657 O O . VAL A 1 103 ? -3.331 -8.867 -11.251 1.00 86.25 103 VAL A O 1
ATOM 660 N N . ALA A 1 104 ? -3.329 -11.117 -11.154 1.00 83.38 104 ALA A N 1
ATOM 661 C CA . ALA A 1 104 ? -4.022 -11.202 -9.872 1.00 83.38 104 ALA A CA 1
ATOM 662 C C . ALA A 1 104 ? -3.268 -10.459 -8.756 1.00 83.38 104 ALA A C 1
ATOM 664 O O . ALA A 1 104 ? -3.869 -9.647 -8.060 1.00 83.38 104 ALA A O 1
ATOM 665 N N . SER A 1 105 ? -1.953 -10.673 -8.624 1.00 80.62 105 SER A N 1
ATOM 666 C CA . SER A 1 105 ? -1.141 -9.983 -7.611 1.00 80.62 105 SER A CA 1
ATOM 667 C C . SER A 1 105 ? -1.045 -8.474 -7.851 1.00 80.62 105 SER A C 1
ATOM 669 O O . SER A 1 105 ? -0.991 -7.700 -6.897 1.00 80.62 105 SER A O 1
ATOM 671 N N . CYS A 1 106 ? -1.025 -8.041 -9.112 1.00 84.94 106 CYS A N 1
ATOM 672 C CA . CYS A 1 106 ? -1.016 -6.624 -9.456 1.00 84.94 106 CYS A CA 1
ATOM 673 C C . CYS A 1 106 ? -2.357 -5.949 -9.118 1.00 84.94 106 CYS A C 1
ATOM 675 O O . CYS A 1 106 ? -2.373 -4.922 -8.446 1.00 84.94 106 CYS A O 1
ATOM 677 N N . GLU A 1 107 ? -3.481 -6.560 -9.499 1.00 85.88 107 GLU A N 1
ATOM 678 C CA . GLU A 1 107 ? -4.819 -6.033 -9.196 1.00 85.88 107 GLU A CA 1
ATOM 679 C C . GLU A 1 107 ? -5.113 -6.051 -7.690 1.00 85.88 107 GLU A C 1
ATOM 681 O O . GLU A 1 107 ? -5.757 -5.143 -7.162 1.00 85.88 107 GLU A O 1
ATOM 686 N N . GLU A 1 108 ? -4.605 -7.054 -6.970 1.00 83.75 108 GLU A N 1
ATOM 687 C CA . GLU A 1 108 ? -4.639 -7.070 -5.510 1.00 83.75 108 GLU A CA 1
ATOM 688 C C . GLU A 1 108 ? -3.873 -5.872 -4.935 1.00 83.75 108 GLU A C 1
ATOM 690 O O . GLU A 1 108 ? -4.395 -5.181 -4.061 1.00 83.75 108 GLU A O 1
ATOM 695 N N . GLN A 1 109 ? -2.679 -5.571 -5.456 1.00 79.44 109 GLN A N 1
ATOM 696 C CA . GLN A 1 109 ? -1.863 -4.446 -5.000 1.00 79.44 109 GLN A CA 1
ATOM 697 C C . GLN A 1 109 ? -2.528 -3.082 -5.246 1.00 79.44 109 GLN A C 1
ATOM 699 O O . GLN A 1 109 ? -2.503 -2.241 -4.345 1.00 79.44 109 GLN A O 1
ATOM 704 N N . GLU A 1 110 ? -3.148 -2.867 -6.409 1.00 82.44 110 GLU A N 1
ATOM 705 C CA . GLU A 1 110 ? -3.960 -1.666 -6.686 1.00 82.44 110 GLU A CA 1
ATOM 706 C C . GLU A 1 110 ? -5.152 -1.578 -5.711 1.00 82.44 110 GLU A C 1
ATOM 708 O O . GLU A 1 110 ? -5.412 -0.550 -5.085 1.00 82.44 110 GLU A O 1
ATOM 713 N N . GLY A 1 111 ? -5.808 -2.710 -5.433 1.00 83.44 111 GLY A N 1
ATOM 714 C CA . GLY A 1 111 ? -6.920 -2.780 -4.484 1.00 83.44 111 GLY A CA 1
ATOM 715 C C . GLY A 1 111 ? -6.564 -2.470 -3.022 1.00 83.44 111 GLY A C 1
ATOM 716 O O . GLY A 1 111 ? -7.463 -2.180 -2.228 1.00 83.44 111 GLY A O 1
ATOM 717 N N . VAL A 1 112 ? -5.285 -2.531 -2.642 1.00 85.75 112 VAL A N 1
ATOM 718 C CA . VAL A 1 112 ? -4.815 -2.265 -1.270 1.00 85.75 112 VAL A CA 1
ATOM 719 C C . VAL A 1 112 ? -4.730 -0.763 -0.976 1.00 85.75 112 VAL A C 1
ATOM 721 O O . VAL A 1 112 ? -4.954 -0.346 0.164 1.00 85.75 112 VAL A O 1
ATOM 724 N N . ALA A 1 113 ? -4.422 0.055 -1.984 1.00 90.12 113 ALA A N 1
ATOM 725 C CA . ALA A 1 113 ? -4.312 1.504 -1.848 1.00 90.12 113 ALA A CA 1
ATOM 726 C C . ALA A 1 113 ? -4.864 2.221 -3.091 1.00 90.12 113 ALA A C 1
ATOM 728 O O . ALA A 1 113 ? -4.082 2.835 -3.816 1.00 90.12 113 ALA A O 1
ATOM 729 N N . PRO A 1 114 ? -6.195 2.254 -3.297 1.00 91.56 114 PRO A N 1
ATOM 730 C CA . PRO A 1 114 ? -6.788 2.791 -4.529 1.00 91.56 114 PRO A CA 1
ATOM 731 C C . PRO A 1 114 ? -6.425 4.258 -4.823 1.00 91.56 114 PRO A C 1
ATOM 733 O O . PRO A 1 114 ? -6.472 4.752 -5.945 1.00 91.56 114 PRO A O 1
ATOM 736 N N . TRP A 1 115 ? -6.051 5.011 -3.786 1.00 93.56 115 TRP A N 1
ATOM 737 C CA . TRP A 1 115 ? -5.579 6.392 -3.919 1.00 93.56 115 TRP A CA 1
ATOM 738 C C . TRP A 1 115 ? -4.139 6.509 -4.456 1.00 93.56 115 TRP A C 1
ATOM 740 O O . TRP A 1 115 ? -3.684 7.618 -4.729 1.00 93.56 115 TRP A O 1
ATOM 750 N N . CYS A 1 116 ? -3.408 5.402 -4.577 1.00 93.81 116 CYS A N 1
ATOM 751 C CA . CYS A 1 116 ? -2.070 5.325 -5.158 1.00 93.81 116 CYS A CA 1
ATOM 752 C C . CYS A 1 116 ? -2.067 4.762 -6.589 1.00 93.81 116 CYS A C 1
ATOM 754 O O . CYS A 1 116 ? -1.018 4.840 -7.235 1.00 93.81 116 CYS A O 1
ATOM 756 N N . ASP A 1 117 ? -3.203 4.279 -7.108 1.00 92.62 117 ASP A N 1
ATOM 757 C CA . ASP A 1 117 ? -3.320 3.673 -8.446 1.00 92.62 117 ASP A CA 1
ATOM 758 C C . ASP A 1 117 ? -2.712 4.538 -9.557 1.00 92.62 117 ASP A C 1
ATOM 760 O O . ASP A 1 117 ? -1.889 4.025 -10.311 1.00 92.62 117 ASP A O 1
ATOM 764 N N . PRO A 1 118 ? -2.937 5.870 -9.627 1.00 93.25 118 PRO A N 1
ATOM 765 C CA . PRO A 1 118 ? -2.337 6.680 -10.691 1.00 93.25 118 PRO A CA 1
ATOM 766 C C . PRO A 1 118 ? -0.798 6.672 -10.691 1.00 93.25 118 PRO A C 1
ATOM 768 O O . PRO A 1 118 ? -0.168 6.903 -11.723 1.00 93.25 118 PRO A O 1
ATOM 771 N N . LEU A 1 119 ? -0.176 6.447 -9.530 1.00 93.00 119 LEU A N 1
ATOM 772 C CA . LEU A 1 119 ? 1.278 6.367 -9.386 1.00 93.00 119 LEU A CA 1
ATOM 773 C C . LEU A 1 119 ? 1.797 4.958 -9.690 1.00 93.00 119 LEU A C 1
ATOM 775 O O . LEU A 1 119 ? 2.899 4.830 -10.226 1.00 93.00 119 LEU A O 1
ATOM 779 N N . ALA A 1 120 ? 1.016 3.922 -9.372 1.00 90.56 120 ALA A N 1
ATOM 780 C CA . ALA A 1 120 ? 1.286 2.553 -9.802 1.00 90.56 120 ALA A CA 1
ATOM 781 C C . ALA A 1 120 ? 1.190 2.437 -11.332 1.00 90.56 120 ALA A C 1
ATOM 783 O O . ALA A 1 120 ? 2.154 2.012 -11.965 1.00 90.56 120 ALA A O 1
ATOM 784 N N . ASP A 1 121 ? 0.124 2.965 -11.936 1.00 91.88 121 ASP A N 1
ATOM 785 C CA . ASP A 1 121 ? -0.067 3.058 -13.386 1.00 91.88 121 ASP A CA 1
ATOM 786 C C . ASP A 1 121 ? 1.103 3.759 -14.077 1.00 91.88 121 ASP A C 1
ATOM 788 O O . ASP A 1 121 ? 1.626 3.280 -15.084 1.00 91.88 121 ASP A O 1
ATOM 792 N N . ALA A 1 122 ? 1.547 4.899 -13.534 1.00 93.31 122 ALA A N 1
ATOM 793 C CA . ALA A 1 122 ? 2.692 5.629 -14.069 1.00 93.31 122 ALA A CA 1
ATOM 794 C C . ALA A 1 122 ? 3.981 4.795 -14.002 1.00 93.31 122 ALA A C 1
ATOM 796 O O . ALA A 1 122 ? 4.777 4.806 -14.946 1.00 93.31 122 ALA A O 1
ATOM 797 N N . TYR A 1 123 ? 4.174 4.046 -12.913 1.00 92.44 123 TYR A N 1
ATOM 798 C CA . TYR A 1 123 ? 5.294 3.126 -12.774 1.00 92.44 123 TYR A CA 1
ATOM 799 C C . TYR A 1 123 ? 5.219 1.995 -13.804 1.00 92.44 123 TYR A C 1
ATOM 801 O O . TYR A 1 123 ? 6.169 1.821 -14.567 1.00 92.44 123 TYR A O 1
ATOM 809 N N . TYR A 1 124 ? 4.088 1.301 -13.924 1.00 92.44 124 TYR A N 1
ATOM 810 C CA . TYR A 1 124 ? 3.892 0.241 -14.915 1.00 92.44 124 TYR A CA 1
ATOM 811 C C . TYR A 1 124 ? 4.069 0.747 -16.352 1.00 92.44 124 TYR A C 1
ATOM 813 O O . TYR A 1 124 ? 4.774 0.125 -17.147 1.00 92.44 124 TYR A O 1
ATOM 821 N N . ALA A 1 125 ? 3.531 1.925 -16.675 1.00 93.38 125 ALA A N 1
ATOM 822 C CA . ALA A 1 125 ? 3.686 2.559 -17.982 1.00 93.38 125 ALA A CA 1
ATOM 823 C C . ALA A 1 125 ? 5.143 2.926 -18.313 1.00 93.38 125 ALA A C 1
ATOM 825 O O . ALA A 1 125 ? 5.521 2.931 -19.488 1.00 93.38 125 ALA A O 1
ATOM 826 N N . CYS A 1 126 ? 5.968 3.237 -17.309 1.00 94.81 126 CYS A N 1
ATOM 827 C CA . CYS A 1 126 ? 7.407 3.396 -17.498 1.00 94.81 126 CYS A CA 1
ATOM 828 C C . CYS A 1 126 ? 8.077 2.040 -17.749 1.00 94.81 126 CYS A C 1
ATOM 830 O O . CYS A 1 126 ? 8.841 1.891 -18.701 1.00 94.81 126 CYS A O 1
ATOM 832 N N . MET A 1 127 ? 7.743 1.034 -16.939 1.00 92.69 127 MET A N 1
ATOM 833 C CA . MET A 1 127 ? 8.368 -0.286 -16.992 1.00 92.69 127 MET A CA 1
ATOM 834 C C . MET A 1 127 ? 8.187 -0.983 -18.343 1.00 92.69 127 MET A C 1
ATOM 836 O O . MET A 1 127 ? 9.139 -1.559 -18.862 1.00 92.69 127 MET A O 1
ATOM 840 N N . ILE A 1 128 ? 7.011 -0.876 -18.967 1.00 94.81 128 ILE A N 1
ATOM 841 C CA . ILE A 1 128 ? 6.761 -1.467 -20.295 1.00 94.81 128 ILE A CA 1
ATOM 842 C C . ILE A 1 128 ? 7.577 -0.822 -21.431 1.00 94.81 128 ILE A C 1
ATOM 844 O O . ILE A 1 128 ? 7.626 -1.354 -22.538 1.00 94.81 128 ILE A O 1
ATOM 848 N N . GLN A 1 129 ? 8.194 0.341 -21.195 1.00 95.19 129 GLN A N 1
ATOM 849 C CA . GLN A 1 129 ? 9.056 1.019 -22.171 1.00 95.19 129 GLN A CA 1
ATOM 850 C C . GLN A 1 129 ? 10.530 0.632 -22.026 1.00 95.19 129 GLN A C 1
ATOM 852 O O . GLN A 1 129 ? 11.338 0.944 -22.905 1.00 95.19 129 GLN A O 1
ATOM 857 N N . GLU A 1 130 ? 10.889 -0.033 -20.930 1.00 93.62 130 GLU A N 1
ATOM 858 C CA . GLU A 1 130 ? 12.258 -0.452 -20.677 1.00 93.62 130 GLU A CA 1
ATOM 859 C C . GLU A 1 130 ? 12.659 -1.603 -21.620 1.00 93.62 130 GLU A C 1
ATOM 861 O O . GLU A 1 130 ? 11.814 -2.330 -22.143 1.00 93.62 130 GLU A O 1
ATOM 866 N N . PRO A 1 131 ? 13.952 -1.787 -21.915 1.00 93.81 131 PRO A N 1
ATOM 867 C CA . PRO A 1 131 ? 14.424 -2.956 -22.647 1.00 93.81 131 PRO A CA 1
ATOM 868 C C . PRO A 1 131 ? 14.534 -4.183 -21.730 1.00 93.81 131 PRO A C 1
ATOM 870 O O . PRO A 1 131 ? 14.869 -4.052 -20.555 1.00 93.81 131 PRO A O 1
ATOM 873 N N . ALA A 1 132 ? 14.414 -5.389 -22.301 1.00 92.06 132 ALA A N 1
ATOM 874 C CA . ALA A 1 132 ? 14.598 -6.665 -21.590 1.00 92.06 132 ALA A CA 1
ATOM 875 C C . ALA A 1 132 ? 15.912 -6.747 -20.782 1.00 92.06 132 ALA A C 1
ATOM 877 O O . ALA A 1 132 ? 15.973 -7.403 -19.750 1.00 92.06 132 ALA A O 1
ATOM 878 N N . SER A 1 133 ? 16.970 -6.049 -21.219 1.00 93.62 133 SER A N 1
ATOM 879 C CA . SER A 1 133 ? 18.260 -5.993 -20.515 1.00 93.62 133 SER A CA 1
ATOM 880 C C . SER A 1 133 ? 18.207 -5.326 -19.137 1.00 93.62 133 SER A C 1
ATOM 882 O O . SER A 1 133 ? 19.171 -5.445 -18.386 1.00 93.62 133 SER A O 1
ATOM 884 N N . ASN A 1 134 ? 17.126 -4.605 -18.823 1.00 94.25 134 ASN A N 1
ATOM 885 C CA . ASN A 1 134 ? 16.911 -3.946 -17.534 1.00 94.25 134 ASN A CA 1
ATOM 886 C C . ASN A 1 134 ? 16.103 -4.812 -16.561 1.00 94.25 134 ASN A C 1
ATOM 888 O O . ASN A 1 134 ? 15.695 -4.331 -15.506 1.00 94.25 134 ASN A O 1
ATOM 892 N N . PHE A 1 135 ? 15.893 -6.081 -16.898 1.00 91.88 135 PHE A N 1
ATOM 893 C CA . PHE A 1 135 ? 15.170 -7.041 -16.085 1.00 91.88 135 PHE A CA 1
ATOM 894 C C . PHE A 1 135 ? 16.033 -8.284 -15.856 1.00 91.88 135 PHE A C 1
ATOM 896 O O . PHE A 1 135 ? 16.840 -8.670 -16.704 1.00 91.88 135 PHE A O 1
ATOM 903 N N . SER A 1 136 ? 15.874 -8.917 -14.699 1.00 90.50 136 SER A N 1
ATOM 904 C CA . SER A 1 136 ? 16.580 -10.147 -14.344 1.00 90.50 136 SER A CA 1
ATOM 905 C C . SER A 1 136 ? 15.686 -11.093 -13.563 1.00 90.50 136 SER A C 1
ATOM 907 O O . SER A 1 136 ? 14.864 -10.640 -12.774 1.00 90.50 136 SER A O 1
ATOM 909 N N . CYS A 1 137 ? 15.894 -12.398 -13.738 1.00 87.69 137 CYS A N 1
ATOM 910 C CA . CYS A 1 137 ? 15.233 -13.403 -12.918 1.00 87.69 137 CYS A CA 1
ATOM 911 C C . CYS A 1 137 ? 16.032 -13.660 -11.635 1.00 87.69 137 CYS A C 1
ATOM 913 O O . CYS A 1 137 ? 17.159 -14.160 -11.700 1.00 87.69 137 CYS A O 1
ATOM 915 N N . VAL A 1 138 ? 15.456 -13.335 -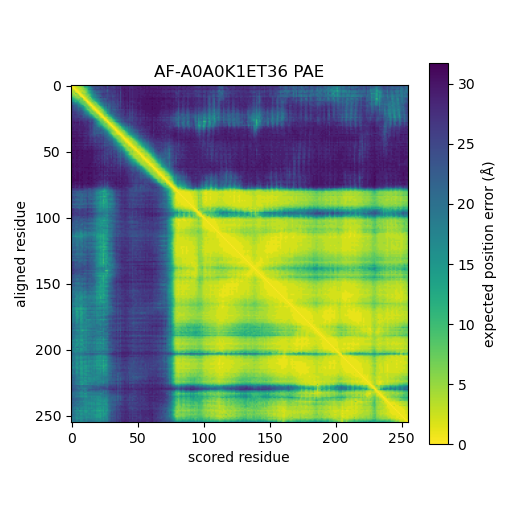10.480 1.00 84.75 138 VAL A N 1
ATOM 916 C CA . VAL A 1 138 ? 16.036 -13.571 -9.153 1.00 84.75 138 VAL A CA 1
ATOM 917 C C . VAL A 1 138 ? 15.081 -14.461 -8.377 1.00 84.75 138 VAL A C 1
ATOM 919 O O . VAL A 1 138 ? 13.949 -14.081 -8.125 1.00 84.75 138 VAL A O 1
ATOM 922 N N . GLU A 1 139 ? 15.517 -15.679 -8.047 1.00 81.69 139 GLU A N 1
ATOM 923 C CA . GLU A 1 139 ? 14.713 -16.652 -7.281 1.00 81.69 139 GLU A CA 1
ATOM 924 C C . GLU A 1 139 ? 13.329 -16.956 -7.896 1.00 81.69 139 GLU A C 1
ATOM 926 O O . GLU A 1 139 ? 12.385 -17.275 -7.186 1.00 81.69 139 GLU A O 1
ATOM 931 N N . GLY A 1 140 ? 13.213 -16.887 -9.228 1.00 77.88 140 GLY A N 1
ATOM 932 C CA . GLY A 1 140 ? 11.943 -17.086 -9.943 1.00 77.88 140 GLY A CA 1
ATOM 933 C C . GLY A 1 140 ? 11.103 -15.815 -10.103 1.00 77.88 140 GLY A C 1
ATOM 934 O O . GLY A 1 140 ? 10.051 -15.862 -10.733 1.00 77.88 140 GLY A O 1
ATOM 935 N N . PHE A 1 141 ? 11.582 -14.676 -9.598 1.00 76.75 141 PHE A N 1
ATOM 936 C CA . PHE A 1 141 ? 10.910 -13.384 -9.681 1.00 76.75 141 PHE A CA 1
ATOM 937 C C . PHE A 1 141 ? 11.576 -12.473 -10.705 1.00 76.75 141 PHE A C 1
ATOM 939 O O . PHE A 1 141 ? 12.804 -12.371 -10.774 1.00 76.75 141 PHE A O 1
ATOM 946 N N . VAL A 1 142 ? 10.756 -11.776 -11.492 1.00 84.00 142 VAL A N 1
ATOM 947 C CA . VAL A 1 142 ? 11.252 -10.740 -12.396 1.00 84.00 142 VAL A CA 1
ATOM 948 C C . VAL A 1 142 ? 11.544 -9.483 -11.583 1.00 84.00 142 VAL A C 1
ATOM 950 O O . VAL A 1 142 ? 10.639 -8.825 -11.071 1.00 84.00 142 VAL A O 1
ATOM 953 N N . GLU A 1 143 ? 12.821 -9.135 -11.488 1.00 84.81 143 GLU A N 1
ATOM 954 C CA . GLU A 1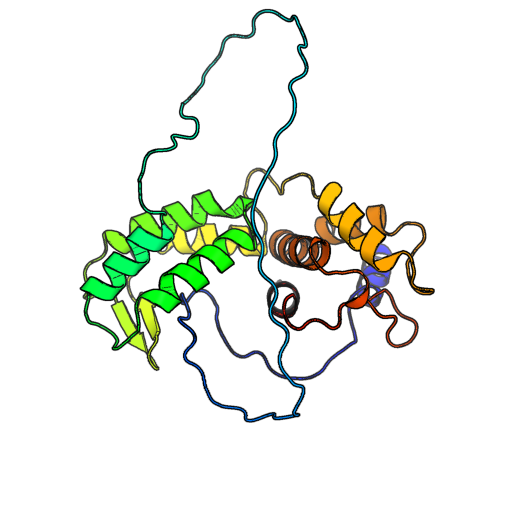 143 ? 13.289 -7.893 -10.886 1.00 84.81 143 GLU A CA 1
ATOM 955 C C . GLU A 1 143 ? 13.702 -6.896 -11.963 1.00 84.81 143 GLU A C 1
ATOM 957 O O . GLU A 1 143 ? 14.344 -7.249 -12.954 1.00 84.81 143 GLU A O 1
ATOM 962 N N . HIS A 1 144 ? 13.379 -5.625 -11.741 1.00 89.00 144 HIS A N 1
ATOM 963 C CA . HIS A 1 144 ? 13.897 -4.524 -12.546 1.00 89.00 144 HIS A CA 1
ATOM 964 C C . HIS A 1 144 ? 15.200 -4.005 -11.946 1.00 89.00 144 HIS A C 1
ATOM 966 O O . HIS A 1 144 ? 15.248 -3.592 -10.787 1.00 89.00 144 HIS A O 1
ATOM 972 N N . VAL A 1 145 ? 16.257 -4.029 -12.754 1.00 90.44 145 VAL A N 1
ATOM 973 C CA . VAL A 1 145 ? 17.616 -3.598 -12.391 1.00 90.44 145 VAL A CA 1
ATOM 974 C C . VAL A 1 145 ? 18.011 -2.278 -13.059 1.00 90.44 145 VAL A C 1
ATOM 976 O O . VAL A 1 145 ? 19.132 -1.803 -12.878 1.00 90.44 145 VAL A O 1
ATOM 979 N N . GLY A 1 146 ? 17.114 -1.698 -13.862 1.00 88.81 146 GLY A N 1
ATOM 980 C CA . GLY A 1 146 ? 17.308 -0.402 -14.501 1.00 88.81 146 GLY A CA 1
ATOM 981 C C . GLY A 1 146 ? 17.028 0.774 -13.562 1.00 88.81 146 GLY A C 1
ATOM 982 O O . GLY A 1 146 ? 16.350 0.647 -12.548 1.00 88.81 146 GLY A O 1
ATOM 983 N N . ASP A 1 147 ? 17.510 1.957 -13.944 1.00 92.69 147 ASP A N 1
ATOM 984 C CA . ASP A 1 147 ? 17.311 3.187 -13.166 1.00 92.69 147 ASP A CA 1
ATOM 985 C C . ASP A 1 147 ? 16.287 4.153 -13.780 1.00 92.69 147 ASP A C 1
ATOM 987 O O . ASP A 1 147 ? 15.935 5.154 -13.150 1.00 92.69 147 ASP A O 1
ATOM 991 N N . ALA A 1 148 ? 15.816 3.896 -15.006 1.00 93.31 148 ALA A N 1
ATOM 992 C CA . ALA A 1 148 ? 15.002 4.855 -15.754 1.00 93.31 148 ALA A CA 1
ATOM 993 C C . ALA A 1 148 ? 13.659 5.150 -15.067 1.00 93.31 148 ALA A C 1
ATOM 995 O O . ALA A 1 148 ? 13.252 6.306 -15.015 1.00 93.31 148 ALA A O 1
ATOM 996 N N . CYS A 1 149 ? 13.038 4.127 -14.470 1.00 93.25 149 CYS A N 1
ATOM 997 C CA . CYS A 1 149 ? 11.748 4.221 -13.779 1.00 93.25 149 CYS A CA 1
ATOM 998 C C . CYS A 1 149 ? 11.868 4.472 -12.266 1.00 93.25 149 CYS A C 1
ATOM 1000 O O . CYS A 1 149 ? 10.916 4.265 -11.510 1.00 93.25 149 CYS A O 1
ATOM 1002 N N . ASN A 1 150 ? 13.045 4.892 -11.781 1.00 92.12 150 ASN A N 1
ATOM 1003 C CA . ASN A 1 150 ? 13.271 5.121 -10.351 1.00 92.12 150 ASN A CA 1
ATOM 1004 C C . ASN A 1 150 ? 12.393 6.236 -9.775 1.00 92.12 150 ASN A C 1
ATOM 1006 O O . ASN A 1 150 ? 12.043 6.174 -8.594 1.00 92.12 150 ASN A O 1
ATOM 1010 N N . ALA A 1 151 ? 12.056 7.254 -10.569 1.00 94.44 151 ALA A N 1
ATOM 1011 C CA . ALA A 1 151 ? 11.226 8.365 -10.116 1.00 94.44 151 ALA A CA 1
ATOM 1012 C C . ALA A 1 151 ? 9.785 7.904 -9.853 1.00 94.44 151 ALA A C 1
ATOM 1014 O O . ALA A 1 151 ? 9.251 8.153 -8.774 1.00 94.44 151 ALA A O 1
ATOM 1015 N N . GLU A 1 152 ? 9.197 7.172 -10.796 1.00 94.06 152 GLU A N 1
ATOM 1016 C CA . GLU A 1 152 ? 7.852 6.608 -10.712 1.00 94.06 152 GLU A CA 1
ATOM 1017 C C . GLU A 1 152 ? 7.776 5.556 -9.602 1.00 94.06 152 GLU A C 1
ATOM 1019 O O . GLU A 1 152 ? 6.880 5.616 -8.759 1.00 94.06 152 GLU A O 1
ATOM 1024 N N . ARG A 1 153 ? 8.781 4.670 -9.510 1.00 90.81 153 ARG A N 1
ATOM 1025 C CA . ARG A 1 153 ? 8.905 3.703 -8.408 1.00 90.81 153 ARG A CA 1
ATOM 1026 C C . ARG A 1 153 ? 8.925 4.400 -7.050 1.00 90.81 153 ARG A C 1
ATOM 1028 O O . ARG A 1 153 ? 8.204 4.002 -6.139 1.00 90.81 153 ARG A O 1
ATOM 1035 N N . SER A 1 154 ? 9.734 5.452 -6.915 1.00 91.62 154 SER A N 1
ATOM 1036 C CA . SER A 1 154 ? 9.841 6.217 -5.668 1.00 91.62 154 SER A CA 1
ATOM 1037 C C . SER A 1 154 ? 8.542 6.947 -5.335 1.00 91.62 154 SER A C 1
ATOM 1039 O O . SER A 1 154 ? 8.180 7.030 -4.166 1.00 91.62 154 SER A O 1
ATOM 1041 N N . ALA A 1 155 ? 7.825 7.466 -6.335 1.00 92.94 155 ALA A N 1
ATOM 1042 C CA . ALA A 1 155 ? 6.540 8.128 -6.133 1.00 92.94 155 ALA A CA 1
ATOM 1043 C C . ALA A 1 155 ? 5.460 7.136 -5.672 1.00 92.94 155 ALA A C 1
ATOM 1045 O O . ALA A 1 155 ? 4.780 7.405 -4.682 1.00 92.94 155 ALA A O 1
ATOM 1046 N N . SER A 1 156 ? 5.364 5.971 -6.322 1.00 90.50 156 SER A N 1
ATOM 1047 C CA . SER A 1 156 ? 4.460 4.885 -5.926 1.00 90.50 156 SER A CA 1
ATOM 1048 C C . SER A 1 156 ? 4.757 4.402 -4.498 1.00 90.50 156 SER A C 1
ATOM 1050 O O . SER A 1 156 ? 3.879 4.429 -3.635 1.00 90.50 156 SER A O 1
ATOM 1052 N N . GLN A 1 157 ? 6.025 4.106 -4.181 1.00 90.75 157 GLN A N 1
ATOM 1053 C CA . GLN A 1 157 ? 6.444 3.740 -2.821 1.00 90.75 157 GLN A CA 1
ATOM 1054 C C . GLN A 1 157 ? 6.139 4.840 -1.800 1.00 90.75 157 GLN A C 1
ATOM 1056 O O . GLN A 1 157 ? 5.610 4.569 -0.722 1.00 90.75 157 GLN A O 1
ATOM 1061 N N . SER A 1 158 ? 6.449 6.095 -2.133 1.00 92.25 158 SER A N 1
ATOM 1062 C CA . SER A 1 158 ? 6.157 7.230 -1.261 1.00 92.25 158 SER A CA 1
ATOM 1063 C C . SER A 1 158 ? 4.663 7.347 -0.988 1.00 92.25 158 SER A C 1
ATOM 1065 O O . SER A 1 158 ? 4.302 7.673 0.137 1.00 92.25 158 SER A O 1
ATOM 1067 N N . CYS A 1 159 ? 3.798 7.056 -1.960 1.00 94.12 159 CYS A N 1
ATOM 1068 C CA . CYS A 1 159 ? 2.356 7.045 -1.746 1.00 94.12 159 CYS A CA 1
ATOM 1069 C C . CYS A 1 159 ? 1.921 5.929 -0.792 1.00 94.12 159 CYS A C 1
ATOM 1071 O O . CYS A 1 159 ? 1.188 6.194 0.160 1.00 94.12 159 CYS A O 1
ATOM 1073 N N . MET A 1 160 ? 2.441 4.712 -0.969 1.00 91.31 160 MET A N 1
ATOM 1074 C CA . MET A 1 160 ? 2.131 3.589 -0.078 1.00 91.31 160 MET A CA 1
ATOM 1075 C C . MET A 1 160 ? 2.523 3.881 1.374 1.00 91.31 160 MET A C 1
ATOM 1077 O O . MET A 1 160 ? 1.788 3.547 2.297 1.00 91.31 160 MET A O 1
ATOM 1081 N N . PHE A 1 161 ? 3.652 4.557 1.603 1.00 91.94 161 PHE A N 1
ATOM 1082 C CA . PHE A 1 161 ? 4.101 4.888 2.957 1.00 91.94 161 PHE A CA 1
ATOM 1083 C C . PHE A 1 161 ? 3.466 6.168 3.514 1.00 91.94 161 PHE A C 1
ATOM 1085 O O . PHE A 1 161 ? 2.925 6.172 4.621 1.00 91.94 161 PHE A O 1
ATOM 1092 N N . GLN A 1 162 ? 3.502 7.262 2.758 1.00 93.19 162 GLN A N 1
ATOM 1093 C CA . GLN A 1 162 ? 3.152 8.608 3.224 1.00 93.19 162 GLN A CA 1
ATOM 1094 C C . GLN A 1 162 ? 1.766 9.080 2.772 1.00 93.19 162 GLN A C 1
ATOM 1096 O O . GLN A 1 162 ? 1.312 10.130 3.222 1.00 93.19 162 GLN A O 1
ATOM 1101 N N . GLY A 1 163 ? 1.072 8.327 1.926 1.00 92.69 163 GLY A N 1
ATOM 1102 C CA . GLY A 1 163 ? -0.118 8.795 1.223 1.00 92.69 163 GLY A CA 1
ATOM 1103 C C . GLY A 1 163 ? 0.232 9.682 0.020 1.00 92.69 163 GLY A C 1
ATOM 1104 O O . GLY A 1 163 ? 1.395 10.055 -0.173 1.00 92.69 163 GLY A O 1
ATOM 1105 N N . PRO A 1 164 ? -0.768 10.026 -0.802 1.00 92.94 164 PRO A N 1
ATOM 1106 C CA . PRO A 1 164 ? -0.555 10.814 -2.003 1.00 92.94 164 PRO A CA 1
ATOM 1107 C C . PRO A 1 164 ? -0.268 12.286 -1.636 1.00 92.94 164 PRO A C 1
ATOM 1109 O O . PRO A 1 164 ? -0.614 12.734 -0.533 1.00 92.94 164 PRO A O 1
ATOM 1112 N N . PRO A 1 165 ? 0.391 13.057 -2.519 1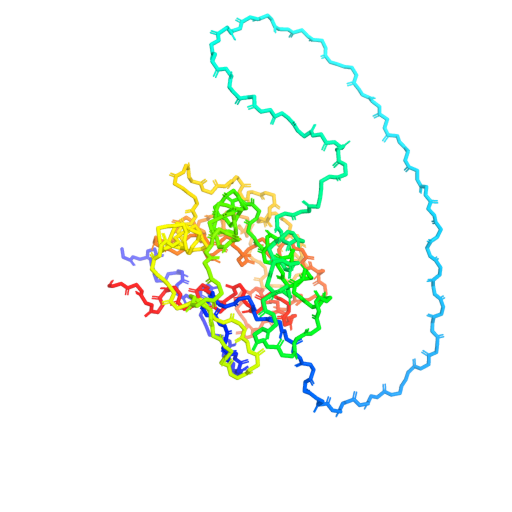.00 87.81 165 PRO A N 1
ATOM 1113 C CA . PRO A 1 165 ? 0.847 14.417 -2.217 1.00 87.81 165 PRO A CA 1
ATOM 1114 C C . PRO A 1 165 ? -0.291 15.403 -1.900 1.00 87.81 165 PRO A C 1
ATOM 1116 O O . PRO A 1 165 ? -0.093 16.347 -1.135 1.00 87.81 165 PRO A O 1
ATOM 1119 N N . GLU A 1 166 ? -1.485 15.181 -2.444 1.00 90.38 166 GLU A N 1
ATOM 1120 C CA . GLU A 1 166 ? -2.715 15.923 -2.151 1.00 90.38 166 GLU A CA 1
ATOM 1121 C C . GLU A 1 166 ? -3.341 15.568 -0.790 1.00 90.38 166 GLU A C 1
ATOM 1123 O O . GLU A 1 166 ? -4.214 16.289 -0.303 1.00 90.38 166 GLU A O 1
ATOM 1128 N N . GLY A 1 167 ? -2.850 14.510 -0.142 1.00 91.38 167 GLY A N 1
ATOM 1129 C CA . GLY A 1 167 ? -3.369 13.962 1.103 1.00 91.38 167 GLY A CA 1
ATOM 1130 C C . GLY A 1 167 ? -4.279 12.755 0.887 1.00 91.38 167 GLY A C 1
ATOM 1131 O O . GLY A 1 167 ? -4.878 12.581 -0.166 1.00 91.38 167 GLY A O 1
ATOM 1132 N N . LEU A 1 168 ? -4.373 11.909 1.915 1.00 93.81 168 LEU A N 1
ATOM 1133 C CA . LEU A 1 168 ? -5.249 10.736 1.891 1.00 93.81 168 LEU A CA 1
ATOM 1134 C C . LEU A 1 168 ? -6.714 11.120 1.623 1.00 93.81 168 LEU A C 1
ATOM 1136 O O . LEU A 1 168 ? -7.133 12.207 2.043 1.00 93.81 168 LEU A O 1
ATOM 1140 N N . PRO A 1 169 ? -7.495 10.214 1.008 1.00 94.56 169 PRO A N 1
ATOM 1141 C CA . PRO A 1 169 ? -8.942 10.365 0.939 1.00 94.56 169 PRO A CA 1
ATOM 1142 C C . PRO A 1 169 ? -9.570 10.420 2.343 1.00 94.56 169 PRO A C 1
ATOM 1144 O O . PRO A 1 169 ? -8.921 10.159 3.360 1.00 94.56 169 PRO A O 1
ATOM 1147 N N . ASP A 1 170 ? -10.852 10.779 2.405 1.00 95.50 170 ASP A N 1
ATOM 1148 C CA . ASP A 1 170 ? -11.609 10.735 3.656 1.00 95.50 170 ASP A CA 1
ATOM 1149 C C . ASP A 1 170 ? -11.779 9.283 4.134 1.00 95.50 170 ASP A C 1
ATOM 1151 O O . ASP A 1 170 ? -12.557 8.514 3.570 1.00 95.50 170 ASP A O 1
ATOM 1155 N N . MET A 1 171 ? -11.064 8.931 5.204 1.00 96.12 171 MET A N 1
ATOM 1156 C CA . MET A 1 171 ? -11.051 7.589 5.797 1.00 96.12 171 MET A CA 1
ATOM 1157 C C . MET A 1 171 ? -12.209 7.349 6.782 1.00 96.12 171 MET A C 1
ATOM 1159 O O . MET A 1 171 ? -12.232 6.329 7.470 1.00 96.12 171 MET A O 1
ATOM 1163 N N . THR A 1 172 ? -13.175 8.270 6.892 1.00 97.25 172 THR A N 1
ATOM 1164 C CA . THR A 1 172 ? -14.282 8.156 7.858 1.00 97.25 172 THR A CA 1
ATOM 1165 C C . THR A 1 172 ? -15.113 6.892 7.637 1.00 97.25 172 THR A C 1
ATOM 1167 O O . THR A 1 172 ? -15.478 6.225 8.606 1.00 97.25 172 THR A O 1
ATOM 1170 N N . ALA A 1 173 ? -15.397 6.536 6.380 1.00 97.38 173 ALA A N 1
ATOM 1171 C CA . ALA A 1 173 ? -16.176 5.340 6.057 1.00 97.38 173 ALA A CA 1
ATOM 1172 C C . ALA A 1 173 ? -15.442 4.051 6.461 1.00 97.38 173 ALA A C 1
ATOM 1174 O O . ALA A 1 173 ? -16.048 3.179 7.086 1.00 97.38 173 ALA A O 1
ATOM 1175 N N . ASP A 1 174 ? -14.140 3.973 6.187 1.00 96.31 174 ASP A N 1
ATOM 1176 C CA . ASP A 1 174 ? -13.312 2.817 6.534 1.00 96.31 174 ASP A CA 1
ATOM 1177 C C . ASP A 1 174 ? -13.185 2.666 8.053 1.00 96.31 174 ASP A C 1
ATOM 1179 O O . ASP A 1 174 ? -13.439 1.593 8.601 1.00 96.31 174 ASP A O 1
ATOM 1183 N N . CYS A 1 175 ? -12.901 3.762 8.765 1.00 95.88 175 CYS A N 1
ATOM 1184 C CA . CYS A 1 175 ? -12.881 3.755 10.225 1.00 95.88 175 CYS A CA 1
ATOM 1185 C C . CYS A 1 175 ? -14.242 3.351 10.815 1.00 95.88 175 CYS A C 1
ATOM 1187 O O . CYS A 1 175 ? -14.292 2.601 11.786 1.00 95.88 175 CYS A O 1
ATOM 1189 N N . GLN A 1 176 ? -15.360 3.794 10.230 1.00 96.69 176 GLN A N 1
ATOM 1190 C CA . GLN A 1 176 ? -16.692 3.380 10.674 1.00 96.69 176 GLN A CA 1
ATOM 1191 C C . GLN A 1 176 ? -16.929 1.881 10.454 1.00 96.69 176 GLN A C 1
ATOM 1193 O O . GLN A 1 176 ? -17.478 1.226 11.339 1.00 96.69 176 GLN A O 1
ATOM 1198 N N . ALA A 1 177 ? -16.532 1.334 9.304 1.00 95.31 177 ALA A N 1
ATOM 1199 C CA . ALA A 1 177 ? -16.690 -0.083 8.990 1.00 95.31 177 ALA A CA 1
ATOM 1200 C C . ALA A 1 177 ? -15.855 -0.968 9.927 1.00 95.31 177 ALA A C 1
ATOM 1202 O O . ALA A 1 177 ? -16.410 -1.876 10.547 1.00 95.31 177 ALA A O 1
ATOM 1203 N N . LEU A 1 178 ? -14.581 -0.620 10.136 1.00 93.44 178 LEU A N 1
ATOM 1204 C CA . LEU A 1 178 ? -13.703 -1.263 11.117 1.00 93.44 178 LEU A CA 1
ATOM 1205 C C . LEU A 1 178 ? -14.349 -1.266 12.509 1.00 93.44 178 LEU A C 1
ATOM 1207 O O . LEU A 1 178 ? -14.476 -2.308 13.154 1.00 93.44 178 LEU A O 1
ATOM 1211 N N . CYS A 1 179 ? -14.813 -0.104 12.971 1.00 93.00 179 CYS A N 1
ATOM 1212 C CA . CYS A 1 179 ? -15.417 0.022 14.294 1.00 93.00 179 CYS A CA 1
ATOM 1213 C C . CYS A 1 179 ? -16.735 -0.743 14.426 1.00 93.00 179 CYS A C 1
ATOM 1215 O O . CYS A 1 179 ? -17.018 -1.282 15.492 1.00 93.00 179 CYS A O 1
ATOM 1217 N N . ASN A 1 180 ? -17.528 -0.831 13.357 1.00 93.75 180 ASN A N 1
ATOM 1218 C CA . ASN A 1 180 ? -18.740 -1.645 13.337 1.00 93.75 180 ASN A CA 1
ATOM 1219 C C . ASN A 1 180 ? -18.415 -3.141 13.442 1.00 93.75 180 ASN A C 1
ATOM 1221 O O . ASN A 1 180 ? -19.112 -3.846 14.171 1.00 93.75 180 ASN A O 1
ATOM 1225 N N . GLY A 1 181 ? -17.358 -3.608 12.766 1.00 90.25 181 GLY A N 1
ATOM 1226 C CA . GLY A 1 181 ? -16.868 -4.986 12.883 1.00 90.25 181 GLY A CA 1
ATOM 1227 C C . GLY A 1 181 ? -16.464 -5.328 14.317 1.00 90.25 181 GLY A C 1
ATOM 1228 O O . GLY A 1 181 ? -16.821 -6.381 14.839 1.00 90.25 181 GLY A O 1
ATOM 1229 N N . ALA A 1 182 ? -15.826 -4.379 15.004 1.00 89.81 182 ALA A N 1
ATOM 1230 C CA . ALA A 1 182 ? -15.397 -4.542 16.386 1.00 89.81 182 ALA A CA 1
ATOM 1231 C C . ALA A 1 182 ? -16.482 -4.262 17.448 1.00 89.81 182 ALA A C 1
ATOM 1233 O O . ALA A 1 182 ? -16.296 -4.631 18.605 1.00 89.81 182 ALA A O 1
ATOM 1234 N N . ALA A 1 183 ? -17.607 -3.624 17.107 1.00 89.56 183 ALA A N 1
ATOM 1235 C CA . ALA A 1 183 ? -18.555 -3.061 18.080 1.00 89.56 183 ALA A CA 1
ATOM 1236 C C . ALA A 1 183 ? -19.170 -4.084 19.056 1.00 89.56 183 ALA A C 1
ATOM 1238 O O . ALA A 1 183 ? -19.614 -3.718 20.143 1.00 89.56 183 ALA A O 1
ATOM 1239 N N . GLY A 1 184 ? -19.214 -5.365 18.679 1.00 86.50 184 GLY A N 1
ATOM 1240 C CA . GLY A 1 184 ? -19.705 -6.448 19.537 1.00 86.50 184 GLY A CA 1
ATOM 1241 C C . GLY A 1 184 ? -18.722 -6.892 20.626 1.00 86.50 184 GLY A C 1
ATOM 1242 O O . GLY A 1 184 ? -19.085 -7.697 21.486 1.00 86.50 184 GLY A O 1
ATOM 1243 N N . LEU A 1 185 ? -17.483 -6.398 20.594 1.00 88.88 185 LEU A N 1
ATOM 1244 C CA . LEU A 1 185 ? -16.409 -6.835 21.472 1.00 88.88 185 LEU A CA 1
ATOM 1245 C C . LEU A 1 185 ? -16.316 -5.981 22.746 1.00 88.88 185 LEU A C 1
ATOM 1247 O O . LEU A 1 185 ? -16.380 -4.756 22.681 1.00 88.88 185 LEU A O 1
ATOM 1251 N N . PRO A 1 186 ? -16.065 -6.591 23.920 1.00 88.50 186 PRO A N 1
ATOM 1252 C CA . PRO A 1 186 ? -15.972 -5.864 25.190 1.00 88.50 186 PRO A CA 1
ATOM 1253 C C . PRO A 1 186 ? -14.756 -4.930 25.291 1.00 88.50 186 PRO A C 1
ATOM 1255 O O . PRO A 1 186 ? -14.702 -4.105 26.198 1.00 88.50 186 PRO A O 1
ATOM 1258 N N . CYS A 1 187 ? -13.771 -5.081 24.406 1.00 86.19 187 CYS A N 1
ATOM 1259 C CA . CYS A 1 187 ? -12.593 -4.222 24.319 1.00 86.19 187 CYS A CA 1
ATOM 1260 C C . CYS A 1 187 ? -12.733 -3.087 23.294 1.00 86.19 187 CYS A C 1
ATOM 1262 O O . CYS A 1 187 ? -11.796 -2.303 23.140 1.00 86.19 187 CYS A O 1
ATOM 1264 N N . ALA A 1 188 ? -13.856 -3.003 22.572 1.00 87.62 188 ALA A N 1
ATOM 1265 C CA . ALA A 1 188 ? -14.071 -1.946 21.596 1.00 87.62 188 ALA A CA 1
ATOM 1266 C C . ALA A 1 188 ? -14.180 -0.581 22.302 1.00 87.62 188 ALA A C 1
ATOM 1268 O O . ALA A 1 188 ? -14.969 -0.445 23.239 1.00 87.62 188 ALA A O 1
ATOM 1269 N N . PRO A 1 189 ? -13.392 0.427 21.892 1.00 84.69 189 PRO A N 1
ATOM 1270 C CA . PRO A 1 189 ? -13.461 1.749 22.500 1.00 84.69 189 PRO A CA 1
ATOM 1271 C C . PRO A 1 189 ? -14.740 2.494 22.090 1.00 84.69 189 PRO A C 1
ATOM 1273 O O . PRO A 1 189 ? -15.151 2.446 20.930 1.00 84.69 189 PRO A O 1
ATOM 1276 N N . ASP A 1 190 ? -15.334 3.244 23.025 1.00 86.69 190 ASP A N 1
ATOM 1277 C CA . ASP A 1 190 ? -16.538 4.059 22.776 1.00 86.69 190 ASP A CA 1
ATOM 1278 C C . ASP A 1 190 ? -16.309 5.146 21.704 1.00 86.69 190 ASP A C 1
ATOM 1280 O O . ASP A 1 190 ? -17.243 5.573 21.026 1.00 86.69 190 ASP A O 1
ATOM 1284 N N . ASP A 1 191 ? -15.061 5.591 21.534 1.00 91.62 191 ASP A N 1
ATOM 1285 C CA . ASP A 1 191 ? -14.627 6.610 20.574 1.00 91.62 191 ASP A CA 1
ATOM 1286 C C . ASP A 1 191 ? -13.863 6.022 19.373 1.00 91.62 191 ASP A C 1
ATOM 1288 O O . ASP A 1 191 ? -13.078 6.720 18.729 1.00 91.62 191 ASP A O 1
ATOM 1292 N N . CYS A 1 192 ? -14.108 4.745 19.051 1.00 91.38 192 CYS A N 1
ATOM 1293 C CA . CYS A 1 192 ? -13.356 3.979 18.054 1.00 91.38 192 CYS A CA 1
ATOM 1294 C C . CYS A 1 192 ? -13.095 4.728 16.739 1.00 91.38 192 CYS A C 1
ATOM 1296 O O . CYS A 1 192 ? -11.957 4.763 16.271 1.00 91.38 192 CYS A O 1
ATOM 1298 N N . VAL A 1 193 ? -14.116 5.370 16.159 1.00 93.88 193 VAL A N 1
ATOM 1299 C CA . VAL A 1 193 ? -13.982 6.054 14.860 1.00 93.88 193 VAL A CA 1
ATOM 1300 C C . VAL A 1 193 ? -13.006 7.224 14.950 1.00 93.88 193 VAL A C 1
ATOM 1302 O O . VAL A 1 193 ? -12.135 7.366 14.095 1.00 93.88 193 VAL A O 1
ATOM 1305 N N . GLN A 1 194 ? -13.108 8.037 16.004 1.00 93.88 194 GLN A N 1
ATOM 1306 C CA . GLN A 1 194 ? -12.208 9.173 16.194 1.00 93.88 194 GLN A CA 1
ATOM 1307 C C . GLN A 1 194 ? -10.785 8.693 16.494 1.00 93.88 194 GLN A C 1
ATOM 1309 O O . GLN A 1 194 ? -9.841 9.188 15.887 1.00 93.88 194 GLN A O 1
ATOM 1314 N N . SER A 1 195 ? -10.639 7.674 17.346 1.00 91.44 195 SER A N 1
ATOM 1315 C CA . SER A 1 195 ? -9.347 7.043 17.640 1.00 91.44 195 SER A CA 1
ATOM 1316 C C . SER A 1 195 ? -8.670 6.478 16.381 1.00 91.44 195 SER A C 1
ATOM 1318 O O . SER A 1 195 ? -7.456 6.606 16.219 1.00 91.44 195 SER A O 1
ATOM 1320 N N . CYS A 1 196 ? -9.444 5.900 15.457 1.00 93.44 196 CYS A N 1
ATOM 1321 C CA . CYS A 1 196 ? -8.958 5.426 14.161 1.00 93.44 196 CYS A CA 1
ATOM 1322 C C . CYS A 1 196 ? -8.437 6.579 13.283 1.00 93.44 196 CYS A C 1
ATOM 1324 O O . CYS A 1 196 ? -7.292 6.541 12.825 1.00 93.44 196 CYS A O 1
ATOM 1326 N N . LEU A 1 197 ? -9.231 7.641 13.108 1.00 94.19 197 LEU A N 1
ATOM 1327 C CA . LEU A 1 197 ? -8.850 8.819 12.316 1.00 94.19 197 LEU A CA 1
ATOM 1328 C C . LEU A 1 197 ? -7.618 9.537 12.890 1.00 94.19 197 LEU A C 1
ATOM 1330 O O . LEU A 1 197 ? -6.712 9.942 12.148 1.00 94.19 197 LEU A O 1
ATOM 1334 N N . ASP A 1 198 ? -7.562 9.658 14.215 1.00 92.00 198 ASP A N 1
ATOM 1335 C CA . ASP A 1 198 ? -6.434 10.250 14.927 1.00 92.00 198 ASP A CA 1
ATOM 1336 C C . ASP A 1 198 ? -5.172 9.398 14.743 1.00 92.00 198 ASP A C 1
ATOM 1338 O O . ASP A 1 198 ? -4.103 9.947 14.479 1.00 92.00 198 ASP A O 1
ATOM 1342 N N . GLY A 1 199 ? -5.290 8.066 14.790 1.00 89.50 199 GLY A N 1
ATOM 1343 C CA . GLY A 1 199 ? -4.182 7.136 14.550 1.00 89.50 199 GLY A CA 1
ATOM 1344 C C . GLY A 1 199 ? -3.581 7.253 13.144 1.00 89.50 199 GLY A C 1
ATOM 1345 O O . GLY A 1 199 ? -2.355 7.292 12.990 1.00 89.50 199 GLY A O 1
ATOM 1346 N N . ILE A 1 200 ? -4.426 7.391 12.116 1.00 90.88 200 ILE A N 1
ATOM 1347 C CA . ILE A 1 200 ? -3.974 7.634 10.735 1.00 90.88 200 ILE A CA 1
ATOM 1348 C C . ILE A 1 200 ? -3.221 8.966 10.650 1.00 90.88 200 ILE A C 1
ATOM 1350 O O . IL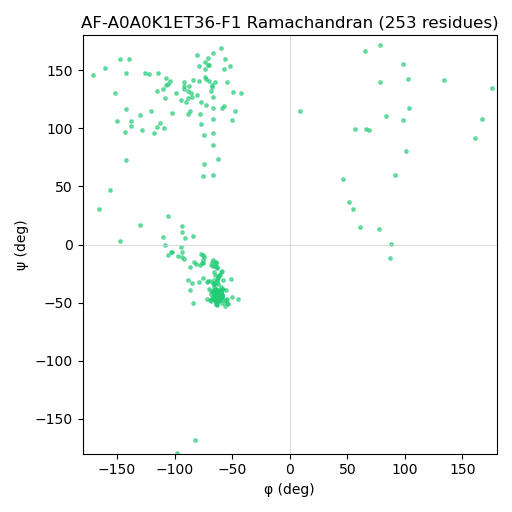E A 1 200 ? -2.127 9.041 10.089 1.00 90.88 200 ILE A O 1
ATOM 1354 N N . THR A 1 201 ? -3.784 10.025 11.233 1.00 87.62 201 THR A N 1
ATOM 1355 C CA . THR A 1 201 ? -3.226 11.383 11.142 1.00 87.62 201 THR A CA 1
ATOM 1356 C C . THR A 1 201 ? -1.927 11.532 11.929 1.00 87.62 201 THR A C 1
ATOM 1358 O O . THR A 1 201 ? -0.996 12.209 11.491 1.00 87.62 201 THR A O 1
ATOM 1361 N N . ALA A 1 202 ? -1.843 10.892 13.091 1.00 83.50 202 ALA A N 1
ATOM 1362 C CA . ALA A 1 202 ? -0.687 10.965 13.969 1.00 83.50 202 ALA A CA 1
ATOM 1363 C C . ALA A 1 202 ? 0.511 10.134 13.484 1.00 83.50 202 ALA A C 1
ATOM 1365 O O . ALA A 1 202 ? 1.630 10.338 13.961 1.00 83.50 202 ALA A O 1
ATOM 1366 N N . SER A 1 203 ? 0.307 9.250 12.504 1.00 79.62 203 SER A N 1
ATOM 1367 C CA . SER A 1 203 ? 1.351 8.451 11.855 1.00 79.62 203 SER A CA 1
ATOM 1368 C C . SER A 1 203 ? 2.184 9.295 10.876 1.00 79.62 203 SER A C 1
ATOM 1370 O O . SER A 1 203 ? 2.234 9.028 9.676 1.00 79.62 203 SER A O 1
ATOM 1372 N N . ALA A 1 204 ? 2.830 10.355 11.368 1.00 71.38 204 ALA A N 1
ATOM 1373 C CA . ALA A 1 204 ? 3.626 11.274 10.556 1.00 71.38 204 ALA A CA 1
ATOM 1374 C C . ALA A 1 204 ? 4.742 10.525 9.797 1.00 71.38 204 ALA A C 1
ATOM 1376 O O . ALA A 1 204 ? 5.602 9.901 10.409 1.00 71.38 204 ALA A O 1
ATOM 1377 N N . GLY A 1 205 ? 4.708 10.576 8.460 1.00 83.38 205 GLY A N 1
ATOM 1378 C CA . GLY A 1 205 ? 5.618 9.830 7.575 1.00 83.38 205 GLY A CA 1
ATOM 1379 C C . GLY A 1 205 ? 5.171 8.401 7.227 1.00 83.38 205 GLY A C 1
ATOM 1380 O O . GLY A 1 205 ? 5.709 7.825 6.291 1.00 83.38 205 GLY A O 1
ATOM 1381 N N . CYS A 1 206 ? 4.158 7.859 7.912 1.00 92.62 206 CYS A N 1
ATOM 1382 C CA . CYS A 1 206 ? 3.621 6.506 7.701 1.00 92.62 206 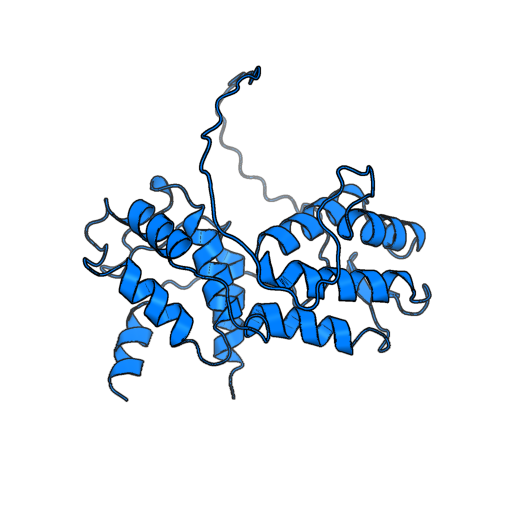CYS A CA 1
ATOM 1383 C C . CYS A 1 206 ? 2.093 6.466 7.552 1.00 92.62 206 CYS A C 1
ATOM 1385 O O . CYS A 1 206 ? 1.470 5.414 7.705 1.00 92.62 206 CYS A O 1
ATOM 1387 N N . ARG A 1 207 ? 1.463 7.616 7.288 1.00 92.69 207 ARG A N 1
ATOM 1388 C CA . ARG A 1 207 ? 0.001 7.739 7.208 1.00 92.69 207 ARG A CA 1
ATOM 1389 C C . ARG A 1 207 ? -0.596 6.888 6.089 1.00 92.69 207 ARG A C 1
ATOM 1391 O O . ARG A 1 207 ? -1.687 6.371 6.275 1.00 92.69 207 ARG A O 1
ATOM 1398 N N . GLY A 1 208 ? 0.111 6.726 4.967 1.00 93.12 208 GLY A N 1
ATOM 1399 C CA . GLY A 1 208 ? -0.312 5.864 3.862 1.00 93.12 208 GLY A CA 1
ATOM 1400 C C . GLY A 1 208 ? -0.354 4.409 4.298 1.00 93.12 208 GLY A C 1
ATOM 1401 O O . GLY A 1 208 ? -1.379 3.757 4.144 1.00 93.12 208 GLY A O 1
ATOM 1402 N N . ALA A 1 209 ? 0.702 3.950 4.971 1.00 92.31 209 ALA A N 1
ATOM 1403 C CA . ALA A 1 209 ? 0.779 2.580 5.460 1.00 92.31 209 ALA A CA 1
ATOM 1404 C C . ALA A 1 209 ? -0.290 2.291 6.528 1.00 92.31 209 ALA A C 1
ATOM 1406 O O . ALA A 1 209 ? -0.908 1.230 6.518 1.00 92.31 209 ALA A O 1
ATOM 1407 N N . MET A 1 210 ? -0.565 3.256 7.414 1.00 92.19 210 MET A N 1
ATOM 1408 C CA . MET A 1 210 ? -1.663 3.132 8.378 1.00 92.19 210 MET A CA 1
ATOM 1409 C C . MET A 1 210 ? -3.033 3.124 7.687 1.00 92.19 210 MET A C 1
ATOM 1411 O O . MET A 1 210 ? -3.901 2.340 8.056 1.00 92.19 210 MET A O 1
ATOM 1415 N N . ALA A 1 211 ? -3.235 3.972 6.676 1.00 94.00 211 ALA A N 1
ATOM 1416 C CA . ALA A 1 211 ? -4.483 4.025 5.920 1.00 94.00 211 ALA A CA 1
ATOM 1417 C C . ALA A 1 211 ? -4.739 2.733 5.140 1.00 94.00 211 ALA A C 1
ATOM 1419 O O . ALA A 1 211 ? -5.862 2.248 5.163 1.00 94.00 211 ALA A O 1
ATOM 1420 N N . ILE A 1 212 ? -3.705 2.138 4.538 1.00 92.81 212 ILE A N 1
ATOM 1421 C CA . ILE A 1 212 ? -3.760 0.805 3.918 1.00 92.81 212 ILE A CA 1
ATOM 1422 C C . ILE A 1 212 ? -4.245 -0.233 4.926 1.00 92.81 212 ILE A C 1
ATOM 1424 O O . ILE A 1 212 ? -5.154 -1.012 4.647 1.00 92.81 212 ILE A O 1
ATOM 1428 N N . HIS A 1 213 ? -3.649 -0.234 6.119 1.00 91.06 213 HIS A N 1
ATOM 1429 C CA . HIS A 1 213 ? -4.028 -1.189 7.143 1.00 91.06 213 HIS A CA 1
ATOM 1430 C C . HIS A 1 213 ? -5.492 -1.011 7.566 1.00 91.06 213 HIS A C 1
ATOM 1432 O O . HIS A 1 213 ? -6.242 -1.982 7.583 1.00 91.06 213 HIS A O 1
ATOM 1438 N N . VAL A 1 214 ? -5.926 0.226 7.824 1.00 93.06 214 VAL A N 1
ATOM 1439 C CA . VAL A 1 214 ? -7.326 0.533 8.157 1.00 93.06 214 VAL A CA 1
ATOM 1440 C C . VAL A 1 214 ? -8.276 0.153 7.021 1.00 93.06 214 VAL A C 1
ATOM 1442 O O . VAL A 1 214 ? -9.316 -0.440 7.290 1.00 93.06 214 VAL A O 1
ATOM 1445 N N . HIS A 1 215 ? -7.918 0.448 5.771 1.00 93.50 215 HIS A N 1
ATOM 1446 C CA . HIS A 1 215 ? -8.718 0.112 4.596 1.00 93.50 215 HIS A CA 1
ATOM 1447 C C . HIS A 1 215 ? -8.919 -1.401 4.460 1.00 93.50 215 HIS A C 1
ATOM 1449 O O . HIS A 1 215 ? -10.026 -1.862 4.190 1.00 93.50 215 HIS A O 1
ATOM 1455 N N . CYS A 1 216 ? -7.871 -2.187 4.718 1.00 91.12 216 CYS A N 1
ATOM 1456 C CA . CYS A 1 216 ? -7.982 -3.640 4.752 1.00 91.12 216 CYS A CA 1
ATOM 1457 C C . CYS A 1 216 ? -8.921 -4.101 5.877 1.00 91.12 216 CYS A C 1
ATOM 1459 O O . CYS A 1 216 ? -9.899 -4.800 5.624 1.00 91.12 216 CYS A O 1
ATOM 1461 N N . LEU A 1 217 ? -8.688 -3.638 7.110 1.00 90.62 217 LEU A N 1
ATOM 1462 C CA . LEU A 1 217 ? -9.493 -4.031 8.272 1.00 90.62 217 LEU A CA 1
ATOM 1463 C C . LEU A 1 217 ? -10.968 -3.628 8.149 1.00 90.62 217 LEU A C 1
ATOM 1465 O O . LEU A 1 217 ? -11.838 -4.298 8.691 1.00 90.62 217 LEU A O 1
ATOM 1469 N N . ALA A 1 218 ? -11.271 -2.551 7.428 1.00 93.19 218 ALA A N 1
ATOM 1470 C CA . ALA A 1 218 ? -12.637 -2.126 7.142 1.00 93.19 218 ALA A CA 1
ATOM 1471 C C . ALA A 1 218 ? -13.437 -3.150 6.313 1.00 93.19 218 ALA A C 1
ATOM 1473 O O . ALA A 1 218 ? -14.668 -3.095 6.296 1.00 93.19 218 ALA A O 1
ATOM 1474 N N . ARG A 1 219 ? -12.754 -4.071 5.621 1.00 91.25 219 ARG A N 1
ATOM 1475 C CA . ARG A 1 219 ? -13.348 -5.113 4.768 1.00 91.25 219 ARG A CA 1
ATOM 1476 C C . ARG A 1 219 ? -13.476 -6.461 5.478 1.00 91.25 219 ARG A C 1
ATOM 1478 O O . ARG A 1 219 ? -14.142 -7.352 4.954 1.00 91.25 219 ARG A O 1
ATOM 1485 N N . GLU A 1 220 ? -12.870 -6.597 6.652 1.00 89.25 220 GLU A N 1
ATOM 1486 C CA . GLU A 1 220 ? -12.912 -7.820 7.443 1.00 89.25 220 GLU A CA 1
ATOM 1487 C C . GLU A 1 220 ? -14.310 -8.054 8.034 1.00 89.25 220 GLU A C 1
ATOM 1489 O O . GLU A 1 220 ? -14.974 -7.112 8.486 1.00 89.25 220 GLU A O 1
ATOM 1494 N N . PRO A 1 221 ? -14.787 -9.309 8.062 1.00 90.31 221 PRO A N 1
ATOM 1495 C CA . PRO A 1 221 ? -16.044 -9.642 8.711 1.00 90.31 221 PRO A CA 1
ATOM 1496 C C . PRO A 1 221 ? -15.916 -9.512 10.237 1.00 90.31 221 PRO A C 1
ATOM 1498 O O . PRO A 1 221 ? -14.836 -9.669 10.805 1.00 90.31 221 PRO A O 1
ATOM 1501 N N . ALA A 1 222 ? -17.029 -9.264 10.934 1.00 90.00 222 ALA A N 1
ATOM 1502 C CA . ALA A 1 222 ? -17.030 -9.056 12.387 1.00 90.00 222 ALA A CA 1
ATOM 1503 C C . ALA A 1 222 ? -16.437 -10.248 13.168 1.00 90.00 222 ALA A C 1
ATOM 1505 O O . ALA A 1 222 ? -15.829 -10.069 14.220 1.00 90.00 222 ALA A O 1
ATOM 1506 N N . GLU A 1 223 ? -16.576 -11.465 12.640 1.00 90.12 223 GLU A N 1
ATOM 1507 C CA . GLU A 1 223 ? -16.042 -12.696 13.225 1.00 90.12 223 GLU A CA 1
ATOM 1508 C C . GLU A 1 223 ? -14.509 -12.779 13.184 1.00 90.12 223 GLU A C 1
ATOM 1510 O O . GLU A 1 223 ? -13.933 -13.577 13.922 1.00 90.12 223 GLU A O 1
ATOM 1515 N N . ALA A 1 224 ? -13.848 -11.969 12.351 1.00 88.94 224 ALA A N 1
ATOM 1516 C CA . ALA A 1 224 ? -12.392 -11.898 12.292 1.00 88.94 224 ALA A CA 1
ATOM 1517 C C . ALA A 1 224 ? -11.795 -11.117 13.473 1.00 88.94 224 ALA A C 1
ATOM 1519 O O . ALA A 1 224 ? -10.592 -11.228 13.730 1.00 88.94 224 ALA A O 1
ATOM 1520 N N . PHE A 1 225 ? -12.614 -10.349 14.200 1.00 88.94 225 PHE A N 1
ATOM 1521 C CA . PHE A 1 225 ? -12.171 -9.510 15.305 1.00 88.94 225 PHE A CA 1
ATOM 1522 C C . PHE A 1 225 ? -12.253 -10.243 16.649 1.00 88.94 225 PHE A C 1
ATOM 1524 O O . PHE A 1 225 ? -13.270 -10.841 17.002 1.00 88.94 225 PHE A O 1
ATOM 1531 N N . GLU A 1 226 ? -11.214 -10.101 17.468 1.00 89.50 226 GLU A N 1
ATOM 1532 C CA . GLU A 1 226 ? -11.190 -10.603 18.839 1.00 89.50 226 GLU A CA 1
ATOM 1533 C C . GLU A 1 226 ? -10.528 -9.625 19.816 1.00 89.50 226 GLU A C 1
ATOM 1535 O O . GLU A 1 226 ? -9.743 -8.752 19.445 1.00 89.50 226 GLU A O 1
ATOM 1540 N N . CYS A 1 227 ? -10.824 -9.787 21.106 1.00 87.06 227 CYS A N 1
ATOM 1541 C CA . CYS A 1 227 ? -10.080 -9.104 22.160 1.00 87.06 227 CYS A CA 1
ATOM 1542 C C . CYS A 1 227 ? -8.884 -9.954 22.583 1.00 87.06 227 CYS A C 1
ATOM 1544 O O . CYS A 1 227 ? -9.062 -10.983 23.236 1.00 87.06 227 CYS A O 1
ATOM 1546 N N . SER A 1 228 ? -7.668 -9.487 22.304 1.00 79.88 228 SER A N 1
ATOM 1547 C CA . SER A 1 228 ? -6.446 -10.121 22.802 1.00 79.88 228 SER A CA 1
ATOM 1548 C C . SER A 1 228 ? -5.913 -9.389 24.036 1.00 79.88 228 SER A C 1
ATOM 1550 O O . SER A 1 228 ? -5.804 -8.166 24.057 1.00 79.88 228 SER A O 1
ATOM 1552 N N . GLY A 1 229 ? -5.607 -10.128 25.109 1.00 65.88 229 GLY A N 1
ATOM 1553 C CA . GLY A 1 229 ? -4.837 -9.618 26.255 1.00 65.88 229 GLY A CA 1
ATOM 1554 C C . GLY A 1 229 ? -5.430 -8.436 27.044 1.00 65.88 229 GLY A C 1
ATOM 1555 O O . GLY A 1 229 ? -4.703 -7.816 27.815 1.00 65.88 229 GLY A O 1
ATOM 1556 N N . GLY A 1 230 ? -6.720 -8.117 26.885 1.00 57.59 230 GLY A N 1
ATOM 1557 C CA . GLY A 1 230 ? -7.339 -6.926 27.489 1.00 57.59 230 GLY A CA 1
ATOM 1558 C C . GLY A 1 230 ? -7.028 -5.612 26.757 1.00 57.59 230 GLY A C 1
ATOM 1559 O O . GLY A 1 230 ? -7.268 -4.543 27.315 1.00 57.59 230 GLY A O 1
ATOM 1560 N N . ALA A 1 231 ? -6.491 -5.696 25.538 1.00 64.69 231 ALA A N 1
ATOM 1561 C CA . ALA A 1 231 ? -6.216 -4.575 24.648 1.00 64.69 231 ALA A CA 1
ATOM 1562 C C . ALA A 1 231 ? -7.332 -4.386 23.604 1.00 64.69 231 ALA A C 1
ATOM 1564 O O . ALA A 1 231 ? -8.328 -5.112 23.609 1.00 64.69 231 ALA A O 1
ATOM 1565 N N . THR A 1 232 ? -7.149 -3.387 22.737 1.00 68.56 232 THR A N 1
ATOM 1566 C CA . THR A 1 232 ? -8.020 -3.033 21.608 1.00 68.56 232 THR A CA 1
ATOM 1567 C C . THR A 1 232 ? -8.328 -4.228 20.697 1.00 68.56 232 THR A C 1
ATOM 1569 O O . THR A 1 232 ? -7.514 -5.155 20.617 1.00 68.56 232 THR A O 1
ATOM 1572 N N . PRO A 1 233 ? -9.477 -4.209 19.990 1.00 78.31 233 PRO A N 1
ATOM 1573 C CA . PRO A 1 233 ? -9.840 -5.240 19.023 1.00 78.31 233 PRO A CA 1
ATOM 1574 C C . PRO A 1 233 ? -8.700 -5.518 18.041 1.00 78.31 233 PRO A C 1
ATOM 1576 O O . PRO A 1 233 ? -8.127 -4.587 17.479 1.00 78.31 233 PRO A O 1
ATOM 1579 N N . GLN A 1 234 ? -8.379 -6.793 17.853 1.00 80.81 234 GLN A N 1
ATOM 1580 C CA . GLN A 1 234 ? -7.392 -7.274 16.889 1.00 80.81 234 GLN A CA 1
ATOM 1581 C C . GLN A 1 234 ? -8.105 -8.092 15.821 1.00 80.81 234 GLN A C 1
ATOM 1583 O O . GLN A 1 234 ? -9.083 -8.770 16.128 1.00 80.81 234 GLN A O 1
ATOM 1588 N N . VAL A 1 235 ? -7.599 -8.063 14.592 1.00 80.44 235 VAL A N 1
ATOM 1589 C CA . VAL A 1 235 ? -8.033 -8.992 13.546 1.00 80.44 235 VAL A CA 1
ATOM 1590 C C . VAL A 1 235 ? -7.130 -10.218 13.553 1.00 80.44 235 VAL A C 1
ATOM 1592 O O . VAL A 1 235 ? -5.911 -10.107 13.649 1.00 80.44 235 VAL A O 1
ATOM 1595 N N . THR A 1 236 ? -7.753 -11.390 13.482 1.00 74.19 236 THR A N 1
ATOM 1596 C CA . THR A 1 236 ? -7.086 -12.700 13.450 1.00 74.19 236 THR A CA 1
ATOM 1597 C C . THR A 1 236 ? -6.847 -13.215 12.036 1.00 74.19 236 THR A C 1
ATOM 1599 O O . THR A 1 236 ? -6.122 -14.197 11.862 1.00 74.19 236 THR A O 1
ATOM 1602 N N . SER A 1 237 ? -7.442 -12.569 11.027 1.00 70.81 237 SER A N 1
ATOM 1603 C CA . SER A 1 237 ? -7.203 -12.900 9.626 1.00 70.81 237 SER A CA 1
ATOM 1604 C C . SER A 1 237 ? -5.745 -12.601 9.260 1.00 70.81 237 SER A C 1
ATOM 1606 O O . SER A 1 237 ? -5.154 -11.599 9.673 1.00 70.81 237 SER A O 1
ATOM 1608 N N . ALA A 1 238 ? -5.153 -13.491 8.465 1.00 77.56 238 ALA A N 1
ATOM 1609 C CA . ALA A 1 238 ? -3.843 -13.248 7.871 1.00 77.56 238 ALA A CA 1
ATOM 1610 C C . ALA A 1 238 ? -3.921 -12.250 6.700 1.00 77.56 238 ALA A C 1
ATOM 1612 O O . ALA A 1 238 ? -2.896 -11.701 6.303 1.00 77.56 238 ALA A O 1
ATOM 1613 N N . GLU A 1 239 ? -5.122 -11.989 6.172 1.00 77.25 239 GLU A N 1
ATOM 1614 C CA . GLU A 1 239 ? -5.354 -11.190 4.962 1.00 77.25 239 GLU A CA 1
ATOM 1615 C C . GLU A 1 239 ? -4.890 -9.737 5.151 1.00 77.25 239 GLU A C 1
ATOM 1617 O O . GLU A 1 239 ? -4.205 -9.181 4.295 1.00 77.25 239 GLU A O 1
ATOM 1622 N N . CYS A 1 240 ? -5.112 -9.151 6.331 1.00 82.44 240 CYS A N 1
ATOM 1623 C CA . CYS A 1 240 ? -4.638 -7.797 6.640 1.00 82.44 240 CYS A CA 1
ATOM 1624 C C . CYS A 1 240 ? -3.244 -7.715 7.283 1.00 82.44 240 CYS A C 1
ATOM 1626 O O . CYS A 1 240 ? -2.787 -6.616 7.633 1.00 82.44 240 CYS A O 1
ATOM 1628 N N . ALA A 1 241 ? -2.528 -8.840 7.414 1.00 77.88 241 ALA A N 1
ATOM 1629 C CA . ALA A 1 241 ? -1.192 -8.878 8.015 1.00 77.88 241 ALA A CA 1
ATOM 1630 C C . ALA A 1 241 ? -0.147 -8.119 7.181 1.00 77.88 241 ALA A C 1
ATOM 1632 O O . ALA A 1 241 ? 0.786 -7.532 7.742 1.00 77.88 241 ALA A O 1
ATOM 1633 N N . ALA A 1 242 ? -0.316 -8.082 5.855 1.00 73.81 242 ALA A N 1
ATOM 1634 C CA . ALA A 1 242 ? 0.552 -7.332 4.953 1.00 73.81 242 ALA A CA 1
ATOM 1635 C C . ALA A 1 242 ? 0.494 -5.825 5.249 1.00 73.81 242 ALA A C 1
ATOM 1637 O O . ALA A 1 242 ? 1.534 -5.213 5.481 1.00 73.81 242 ALA A O 1
ATOM 1638 N N . GLY A 1 243 ? -0.708 -5.246 5.363 1.00 77.62 243 GLY A N 1
ATOM 1639 C CA . GLY A 1 243 ? -0.883 -3.829 5.703 1.00 77.62 243 GLY A CA 1
ATOM 1640 C C . GLY A 1 243 ? -0.280 -3.462 7.063 1.00 77.62 243 GLY A C 1
ATOM 1641 O O . GLY A 1 243 ? 0.406 -2.444 7.191 1.00 77.62 243 GLY A O 1
ATOM 1642 N N . LEU A 1 244 ? -0.446 -4.333 8.067 1.00 83.19 244 LEU A N 1
ATOM 1643 C CA . LEU A 1 244 ? 0.184 -4.151 9.378 1.00 83.19 244 LEU A CA 1
ATOM 1644 C C . LEU A 1 244 ? 1.713 -4.186 9.273 1.00 83.19 244 LEU A C 1
ATOM 1646 O O . LEU A 1 244 ? 2.400 -3.360 9.874 1.00 83.19 244 LEU A O 1
ATOM 1650 N N . SER A 1 245 ? 2.250 -5.124 8.496 1.00 81.69 245 SER A N 1
ATOM 1651 C CA . SER A 1 245 ? 3.689 -5.282 8.281 1.00 81.69 245 SER A CA 1
ATOM 1652 C C . SER A 1 245 ? 4.282 -4.084 7.535 1.00 81.69 245 SER A C 1
ATOM 1654 O O . SER A 1 245 ? 5.335 -3.588 7.931 1.00 81.69 245 SER A O 1
ATOM 1656 N N . THR A 1 246 ? 3.589 -3.542 6.528 1.00 80.50 246 THR A N 1
ATOM 1657 C CA . THR A 1 246 ? 3.971 -2.293 5.847 1.00 80.50 246 THR A CA 1
ATOM 1658 C C . THR A 1 246 ? 4.032 -1.125 6.830 1.00 80.50 246 THR A C 1
ATOM 1660 O O . THR A 1 246 ? 5.004 -0.366 6.830 1.00 80.50 246 THR A O 1
ATOM 1663 N N . TYR A 1 247 ? 3.037 -0.995 7.711 1.00 85.00 247 TYR A N 1
ATOM 1664 C CA . TYR A 1 247 ? 3.017 0.045 8.739 1.00 85.00 247 TYR A CA 1
ATOM 1665 C C . TYR A 1 247 ? 4.151 -0.113 9.758 1.00 85.00 247 TYR A C 1
ATOM 1667 O O . TYR A 1 247 ? 4.887 0.842 10.022 1.00 85.00 247 TYR A O 1
ATOM 1675 N N . GLN A 1 248 ? 4.358 -1.323 10.282 1.00 86.44 248 GLN A N 1
ATOM 1676 C CA . GLN A 1 248 ? 5.444 -1.619 11.218 1.00 86.44 248 GLN A CA 1
ATOM 1677 C C . GLN A 1 248 ? 6.817 -1.375 10.591 1.00 86.44 248 GLN A C 1
ATOM 1679 O O . GLN A 1 248 ? 7.691 -0.786 11.234 1.00 86.44 248 GLN A O 1
ATOM 1684 N N . PHE A 1 249 ? 7.006 -1.783 9.335 1.00 84.44 249 PHE A N 1
ATOM 1685 C CA . PHE A 1 249 ? 8.226 -1.518 8.588 1.00 84.44 249 PHE A CA 1
ATOM 1686 C C . PHE A 1 249 ? 8.453 -0.016 8.435 1.00 84.44 249 PHE A C 1
ATOM 1688 O O . PHE A 1 249 ? 9.550 0.463 8.717 1.00 84.44 249 PHE A O 1
ATOM 1695 N N . CYS A 1 250 ? 7.417 0.734 8.055 1.00 86.44 250 CYS A N 1
ATOM 1696 C CA . CYS A 1 250 ? 7.503 2.179 7.908 1.00 86.44 250 CYS A CA 1
ATOM 1697 C C . CYS A 1 250 ? 7.969 2.847 9.204 1.00 86.44 250 CYS A C 1
ATOM 1699 O O . CYS A 1 250 ? 8.982 3.542 9.204 1.00 86.44 250 CYS A O 1
ATOM 1701 N N . ILE A 1 251 ? 7.295 2.566 10.326 1.00 86.69 251 ILE A N 1
ATOM 1702 C CA . ILE A 1 251 ? 7.656 3.135 11.631 1.00 86.69 251 ILE A CA 1
ATOM 1703 C C . ILE A 1 251 ? 9.081 2.752 12.032 1.00 86.69 251 ILE A C 1
ATOM 1705 O O . ILE A 1 251 ? 9.820 3.592 12.540 1.00 86.69 251 ILE A O 1
ATOM 1709 N N . SER A 1 252 ? 9.480 1.499 11.801 1.00 85.62 252 SER A N 1
ATOM 1710 C CA . SER A 1 252 ? 10.814 1.005 12.170 1.00 85.62 252 SER A CA 1
ATOM 1711 C C . SER A 1 252 ? 11.946 1.658 11.371 1.00 85.62 252 SER A C 1
ATOM 1713 O O . SER A 1 252 ? 13.095 1.605 11.803 1.00 85.62 252 SER A O 1
ATOM 1715 N N . ASN A 1 253 ? 11.629 2.267 10.226 1.00 79.56 253 ASN A N 1
ATOM 1716 C CA . ASN A 1 253 ? 12.582 2.942 9.347 1.00 79.56 253 ASN A CA 1
ATOM 1717 C C . ASN A 1 253 ? 12.418 4.471 9.340 1.00 79.56 253 ASN A C 1
ATOM 1719 O O . ASN A 1 253 ? 13.089 5.147 8.556 1.00 79.56 253 ASN A O 1
ATOM 1723 N N . LEU A 1 254 ? 11.562 5.036 10.201 1.00 79.38 254 LEU A N 1
ATOM 1724 C CA . LEU A 1 254 ? 11.527 6.483 10.398 1.00 79.38 254 LEU A CA 1
ATOM 1725 C C . LEU A 1 254 ? 12.838 6.952 11.070 1.00 79.38 254 LEU A C 1
ATOM 1727 O O . LEU A 1 254 ? 13.305 6.296 12.005 1.00 79.38 254 LEU A O 1
ATOM 1731 N N . PRO A 1 255 ? 13.442 8.058 10.595 1.00 63.34 255 PRO A N 1
ATOM 1732 C CA . PRO A 1 255 ? 14.697 8.596 11.125 1.00 63.34 255 PRO A CA 1
ATOM 1733 C C . PRO A 1 255 ? 14.583 9.199 12.534 1.00 63.34 255 PRO A C 1
ATOM 1735 O O . PRO A 1 255 ? 13.488 9.678 12.912 1.00 63.34 255 PRO A O 1
#

Radius of gyration: 21.62 Å; Cα contacts (8 Å, |Δi|>4): 254; chains: 1; bounding box: 52×62×51 Å

Sequence (255 aa):
MEALEHMKNLWVVGSLAVAALAMVGVGCGGDEETTFDPTGGPGTSTSQGGAGGSGGDGTGGDAGAGGGTGGAGGEGGGTSACVGYCEYLDSLEICDSEPGSCVASCEEQEGVAPWCDPLADAYYACMIQEPASNFSCVEGFVEHVGDACNAERSASQSCMFQGPPEGLPDMTADCQALCNGAAGLPCAPDDCVQSCLDGITASAGCRGAMAIHVHCLAREPAEAFECSGGATPQVTSAECAAGLSTYQFCISNLP

pLDDT: mean 70.35, std 26.16, range [25.66, 97.38]

Secondary structure (DSSP, 8-state):
-THHHHHHTTS-----------SS----PPP----------------------------------------------PPPHHHHHHHHHHHTT-S---HHHHHHHHHHHHHH-GGGHHHHHHHHHHHTTS-GGGEEEETTEEEE--STTHHHHHHHHHHHHH--TT----THHHHHHHHHHHTTSTT--TTHHHHHHHHHHH-TTTHHHHHHHHHHHTTS-GGGEEE-TTSSEEE--STTHHHHHHHHHHHHT--

Mean predicted aligned error: 14.83 Å

Solvent-accessible surface area (backbone atoms only — not comparable to full-atom values): 15814 Å² total; per-residue (Å²): 118,71,75,64,58,60,54,54,66,65,80,57,90,84,88,86,87,88,81,81,85,70,89,88,47,81,66,54,79,74,90,76,90,74,93,77,86,80,91,78,83,92,79,91,79,87,87,80,86,89,80,92,87,79,91,83,93,84,87,88,85,87,90,85,89,84,87,83,81,83,82,76,92,68,102,53,99,67,75,52,64,42,46,56,37,33,55,47,56,56,74,57,70,65,46,102,62,70,63,72,43,39,30,54,50,41,52,50,56,39,69,52,41,68,83,36,35,74,35,44,45,50,27,40,62,42,56,68,70,56,60,70,88,34,48,45,57,54,98,72,33,64,37,76,76,55,69,87,50,48,65,35,47,48,50,29,51,42,19,51,32,47,23,40,96,92,51,68,76,88,56,62,64,33,30,44,39,31,39,59,32,30,60,88,42,95,43,44,59,97,56,38,43,59,56,44,54,48,52,31,67,69,32,75,76,25,26,17,15,39,44,29,26,45,49,45,46,28,70,50,59,45,87,38,45,44,68,53,95,88,37,53,61,38,72,73,56,71,83,48,44,58,31,49,47,48,28,52,51,43,60,75,66,59,132

Foldseek 3Di:
DVVVVVLCQAQDDDDDDDDDDDLDFLDLDDDDDDDDDDDDDDDDDDDDDDDDDDDDDDDDDDDDDDDDDDDDDDPDPDDPLQLLLLVLVVVLVQAPGDSVSSSVSLVVVCVLQVQLVVLVSLLSVQNSPDDSVQWHQDPRTIDGNDDRSVVSSVQSLQCQFANHPVDDDPCLLLQVLLLVLQVVAPQRDPCSSVVLVCSLVVLHRGSNLSSSLSNQSSPDHSVQWYDDPSHHIDGND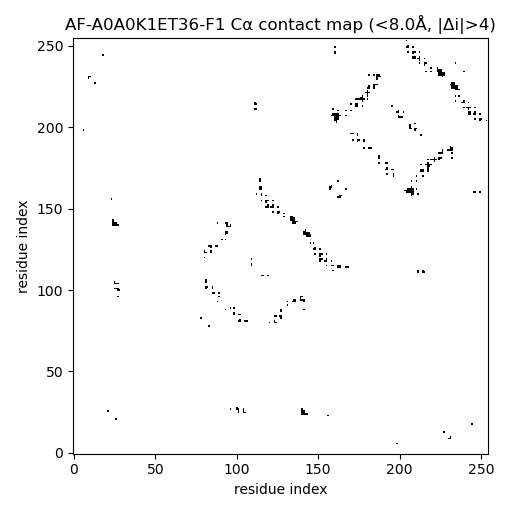CRSVVSVVSSVVRVVPDD